Protein AF-A0AAN8YAA4-F1 (afdb_monomer_lite)

Secondary structure (DSSP, 8-state):
-PPPHHHHHS-HHHHHHHHHHHHHH-TTEEEEEEEE-TT--PPPPS--EEEEETT-BHHHHHHHHHHHTT--TTS--EEEETTB---TTSBHHHHHHHH--TTSPEEEEEESS-TTTTTSHHHHHHHHSSSSSSS-S------------------------PPPPP---------------------S--SS--EEEEEEEEEEESSS--HHHHHHHHHHHHHHT---GGGTTT-STT--TTT-EEEEEEEE-GGGGGG--HHHHHTT-SSSEEEEEEEEE-SEEEE-S---GGGT-SSSEEEEEEEEEEEE-

pLDDT: mean 72.61, std 24.83, range [22.55, 97.94]

Structure (mmCIF, N/CA/C/O backbone):
data_AF-A0AAN8YAA4-F1
#
_entry.id   AF-A0AAN8YAA4-F1
#
loop_
_atom_site.group_PDB
_atom_site.id
_atom_site.type_symbol
_atom_site.label_atom_id
_atom_site.label_alt_id
_atom_site.label_comp_id
_atom_site.label_asym_id
_atom_site.label_entity_id
_atom_site.label_seq_id
_atom_site.pdbx_PDB_ins_code
_atom_site.Cartn_x
_atom_site.Cartn_y
_atom_site.Cartn_z
_atom_site.occupancy
_atom_site.B_iso_or_equiv
_atom_site.auth_seq_id
_atom_site.auth_comp_id
_atom_site.auth_asym_id
_atom_site.auth_atom_id
_atom_site.pdbx_PDB_model_num
ATOM 1 N N . MET A 1 1 ? -6.183 1.040 22.885 1.00 45.69 1 MET A N 1
ATOM 2 C CA . MET A 1 1 ? -7.562 1.097 22.356 1.00 45.69 1 MET A CA 1
ATOM 3 C C . MET A 1 1 ? -7.882 2.555 22.097 1.00 45.69 1 MET A C 1
ATOM 5 O O . MET A 1 1 ? -7.680 3.347 23.011 1.00 45.69 1 MET A O 1
ATOM 9 N N . ALA A 1 2 ? -8.288 2.924 20.882 1.00 53.06 2 ALA A N 1
ATOM 10 C CA . ALA A 1 2 ? -8.786 4.275 20.636 1.00 53.06 2 ALA A CA 1
ATOM 11 C C . ALA A 1 2 ? -10.035 4.484 21.508 1.00 53.06 2 ALA A C 1
ATOM 13 O O . ALA A 1 2 ? -10.942 3.651 21.493 1.00 53.06 2 ALA A O 1
ATOM 14 N N . LYS A 1 3 ? -10.047 5.527 22.342 1.00 61.81 3 LYS A N 1
ATOM 15 C CA . LYS A 1 3 ? -11.239 5.879 23.117 1.00 61.81 3 LYS A CA 1
ATOM 16 C C . LYS A 1 3 ? -12.231 6.520 22.154 1.00 61.81 3 LYS A C 1
ATOM 18 O O . LYS A 1 3 ? -11.934 7.555 21.575 1.00 61.81 3 LYS A O 1
ATOM 23 N N . SER A 1 4 ? -13.396 5.907 21.984 1.00 76.62 4 SER A N 1
ATOM 24 C CA . SER A 1 4 ? -14.461 6.469 21.154 1.00 76.62 4 SER A CA 1
ATOM 25 C C . SER A 1 4 ? -15.058 7.715 21.808 1.00 76.62 4 SER A C 1
ATOM 27 O O . SER A 1 4 ? -15.500 7.635 22.962 1.00 76.62 4 SER A O 1
ATOM 29 N N . SER A 1 5 ? -15.123 8.832 21.080 1.00 82.81 5 SER A N 1
ATOM 30 C CA . SER A 1 5 ? -15.657 10.110 21.580 1.00 82.81 5 SER A CA 1
ATOM 31 C C . SER A 1 5 ? -17.109 9.979 22.055 1.00 82.81 5 SER A C 1
ATOM 33 O O . SER A 1 5 ? -17.472 10.446 23.133 1.00 82.81 5 SER A O 1
ATOM 35 N N . PHE A 1 6 ? -17.911 9.198 21.331 1.00 85.44 6 PHE A N 1
ATOM 36 C CA . PHE A 1 6 ? -19.324 8.972 21.615 1.00 85.44 6 PHE A CA 1
ATOM 37 C C . PHE A 1 6 ? -19.581 8.262 22.956 1.00 85.44 6 PHE A C 1
ATOM 39 O O . PHE A 1 6 ? -20.580 8.527 23.626 1.00 85.44 6 PHE A O 1
ATOM 46 N N . LYS A 1 7 ? -18.677 7.370 23.385 1.00 87.19 7 LYS A N 1
ATOM 47 C CA . LYS A 1 7 ? -18.807 6.679 24.682 1.00 87.19 7 LYS A CA 1
ATOM 48 C C . LYS A 1 7 ? -18.457 7.573 25.870 1.00 87.19 7 LYS A C 1
ATOM 50 O O . LYS A 1 7 ? -18.882 7.269 26.980 1.00 87.19 7 LYS A O 1
ATOM 55 N N . LEU A 1 8 ? -17.681 8.635 25.647 1.00 87.19 8 LEU A N 1
ATOM 56 C CA . LEU A 1 8 ? -17.344 9.619 26.676 1.00 87.19 8 LEU A CA 1
ATOM 57 C C . LEU A 1 8 ? -18.483 10.626 26.872 1.00 87.19 8 LEU A C 1
ATOM 59 O O . LEU A 1 8 ? -18.763 11.016 28.000 1.00 87.19 8 LEU A O 1
ATOM 63 N N . GLU A 1 9 ? -19.163 11.010 25.789 1.00 87.69 9 GLU A N 1
ATOM 64 C CA . GLU A 1 9 ? -20.274 11.972 25.820 1.00 87.69 9 GLU A CA 1
ATOM 65 C C . GLU A 1 9 ? -21.573 11.387 26.400 1.00 87.69 9 GLU A C 1
ATOM 67 O O . GLU A 1 9 ? -22.391 12.120 26.964 1.00 87.69 9 GLU A O 1
ATOM 72 N N . HIS A 1 10 ? -21.787 10.070 26.274 1.00 88.88 10 HIS A N 1
ATOM 73 C CA . HIS A 1 10 ? -23.040 9.430 26.676 1.00 88.88 10 HIS A CA 1
ATOM 74 C C . HIS A 1 10 ? -22.839 8.218 27.602 1.00 88.88 10 HIS A C 1
ATOM 76 O O . HIS A 1 10 ? -22.133 7.267 27.235 1.00 88.88 10 HIS A O 1
ATOM 82 N N . PRO A 1 11 ? -23.527 8.180 28.765 1.00 93.00 11 PRO A N 1
ATOM 83 C CA . PRO A 1 11 ? -23.475 7.035 29.666 1.00 93.00 11 PRO A CA 1
ATOM 84 C C . PRO A 1 11 ? -24.063 5.785 29.000 1.00 93.00 11 PRO A C 1
ATOM 86 O O . PRO A 1 11 ? -24.928 5.877 28.124 1.00 93.00 11 PRO A O 1
ATOM 89 N N . LEU A 1 12 ? -23.588 4.612 29.428 1.00 90.94 12 LEU A N 1
ATOM 90 C CA . LEU A 1 12 ? -23.916 3.315 28.824 1.00 90.94 12 LEU A CA 1
ATOM 91 C C . LEU A 1 12 ? -25.429 3.068 28.731 1.00 90.94 12 LEU A C 1
ATOM 93 O O . LEU A 1 12 ? -25.921 2.706 27.667 1.00 90.94 12 LEU A O 1
ATOM 97 N N . GLU A 1 13 ? -26.164 3.351 29.806 1.00 92.81 13 GLU A N 1
ATOM 98 C CA . GLU A 1 13 ? -27.616 3.145 29.891 1.00 92.81 13 GLU A CA 1
ATOM 99 C C . GLU A 1 13 ? -28.382 3.927 28.815 1.00 92.81 13 GLU A C 1
ATOM 101 O O . GLU A 1 13 ? -29.294 3.403 28.175 1.00 92.81 13 GLU A O 1
ATOM 106 N N . ARG A 1 14 ? -27.975 5.179 28.553 1.00 91.81 14 ARG A N 1
ATOM 107 C CA . ARG A 1 14 ? -28.601 6.005 27.510 1.00 91.81 14 ARG A CA 1
ATOM 108 C C . ARG A 1 14 ? -28.318 5.463 26.115 1.00 91.81 14 ARG A C 1
ATOM 110 O O . ARG A 1 14 ? -29.218 5.477 25.279 1.00 91.81 14 ARG A O 1
ATOM 117 N N . ARG A 1 15 ? -27.098 4.973 25.869 1.00 93.19 15 ARG A N 1
ATOM 118 C CA . ARG A 1 15 ? -26.724 4.366 24.581 1.00 93.19 15 ARG A CA 1
ATOM 119 C C . ARG A 1 15 ? -27.512 3.080 24.334 1.00 93.19 15 ARG A C 1
ATOM 121 O O . ARG A 1 15 ? -28.107 2.946 23.271 1.00 93.19 15 ARG A O 1
ATOM 128 N N . GLN A 1 16 ? -27.609 2.208 25.335 1.00 93.50 16 GLN A N 1
ATOM 129 C CA . GLN A 1 16 ? -28.389 0.969 25.257 1.00 93.50 16 GLN A CA 1
ATOM 130 C C . GLN A 1 16 ? -29.871 1.231 24.982 1.00 93.50 16 GLN A C 1
ATOM 132 O O . GLN A 1 16 ? -30.442 0.635 24.069 1.00 93.50 16 GLN A O 1
ATOM 137 N N . ALA A 1 17 ? -30.483 2.164 25.717 1.00 94.00 17 ALA A N 1
ATOM 138 C CA . ALA A 1 17 ? -31.877 2.537 25.496 1.00 94.00 17 ALA A CA 1
ATOM 139 C C . ALA A 1 17 ? -32.102 3.127 24.090 1.00 94.00 17 ALA A C 1
ATOM 141 O O . ALA A 1 17 ? -33.101 2.821 23.435 1.00 94.00 17 ALA A O 1
ATOM 142 N N . GLU A 1 18 ? -31.171 3.951 23.592 1.00 93.12 18 GLU A N 1
ATOM 143 C CA . GLU A 1 18 ? -31.242 4.518 22.241 1.00 93.12 18 GLU A CA 1
ATOM 144 C C . GLU A 1 18 ? -31.119 3.430 21.164 1.00 93.12 18 GLU A C 1
ATOM 146 O O . GLU A 1 18 ? -31.951 3.389 20.254 1.00 93.12 18 GLU A O 1
ATOM 151 N N . ALA A 1 19 ? -30.133 2.535 21.278 1.00 92.31 19 ALA A N 1
ATOM 152 C CA . ALA A 1 19 ? -29.919 1.440 20.336 1.00 92.31 19 ALA A CA 1
ATOM 153 C C . ALA A 1 19 ? -31.111 0.476 20.302 1.00 92.31 19 ALA A C 1
ATOM 155 O O . ALA A 1 19 ? -31.593 0.145 19.218 1.00 92.31 19 ALA A O 1
ATOM 156 N N . ALA A 1 20 ? -31.625 0.082 21.472 1.00 93.56 20 ALA A N 1
ATOM 157 C CA . ALA A 1 20 ? -32.785 -0.798 21.593 1.00 93.56 20 ALA A CA 1
ATOM 158 C C . ALA A 1 20 ? -34.018 -0.188 20.914 1.00 93.56 20 ALA A C 1
ATOM 160 O O . ALA A 1 20 ? -34.631 -0.824 20.058 1.00 93.56 20 ALA A O 1
ATOM 161 N N . ARG A 1 21 ? -34.312 1.089 21.193 1.00 94.88 21 ARG A N 1
ATOM 162 C CA . ARG A 1 21 ? -35.426 1.815 20.566 1.00 94.88 21 ARG A CA 1
ATOM 163 C C . ARG A 1 21 ? -35.278 1.920 19.045 1.00 94.88 21 ARG A C 1
ATOM 165 O O . ARG A 1 21 ? -36.265 1.837 18.318 1.00 94.88 21 ARG A O 1
ATOM 172 N N . ILE A 1 22 ? -34.060 2.142 18.539 1.00 94.50 22 ILE A N 1
ATOM 173 C CA . ILE A 1 22 ? -33.805 2.221 17.090 1.00 94.50 22 ILE A CA 1
ATOM 174 C C . ILE A 1 22 ? -33.997 0.853 16.431 1.00 94.50 22 ILE A C 1
ATOM 176 O O . ILE A 1 22 ? -34.607 0.788 15.365 1.00 94.50 22 ILE A O 1
ATOM 180 N N . ARG A 1 23 ? -33.507 -0.219 17.061 1.00 91.94 23 ARG A N 1
ATOM 181 C CA . ARG A 1 23 ? -33.653 -1.601 16.584 1.00 91.94 23 ARG A CA 1
ATOM 182 C C . ARG A 1 23 ? -35.109 -2.057 16.580 1.00 91.94 23 ARG A C 1
ATOM 184 O O . ARG A 1 23 ? -35.516 -2.726 15.641 1.00 91.94 23 ARG A O 1
ATOM 191 N N . GLU A 1 24 ? -35.890 -1.659 17.579 1.00 94.94 24 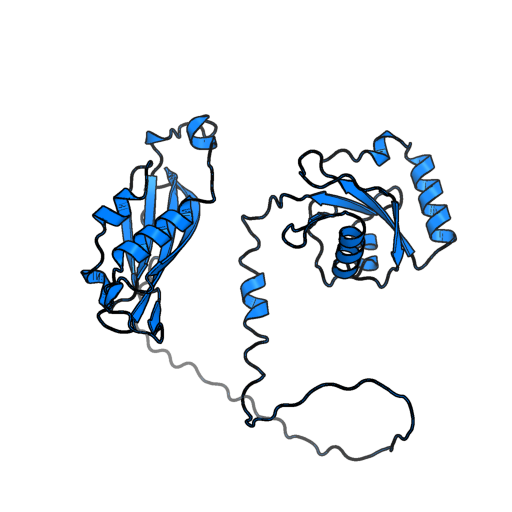GLU A N 1
ATOM 192 C CA . GLU A 1 24 ? -37.329 -1.936 17.630 1.00 94.94 24 GLU A CA 1
ATOM 193 C C . GLU A 1 24 ? -38.086 -1.182 16.527 1.00 94.94 24 GLU A C 1
ATOM 195 O O . GLU A 1 24 ? -38.924 -1.755 15.836 1.00 94.94 24 GLU A O 1
ATOM 200 N N . LYS A 1 25 ? -37.748 0.094 16.300 1.00 96.62 25 LYS A N 1
ATOM 201 C CA . LYS A 1 25 ? -38.390 0.917 15.263 1.00 96.62 25 LYS A CA 1
ATOM 202 C C . LYS A 1 25 ? -37.999 0.514 13.836 1.00 96.62 25 LYS A C 1
ATOM 204 O O . LYS A 1 25 ? -38.796 0.684 12.916 1.00 96.62 25 LYS A O 1
ATOM 209 N N . TYR A 1 26 ? -36.770 0.040 13.638 1.00 94.44 26 TYR A N 1
ATOM 210 C CA . TYR A 1 26 ? -36.221 -0.342 12.338 1.00 94.44 26 TYR A CA 1
ATOM 211 C C . TYR A 1 26 ? -35.454 -1.673 12.452 1.00 94.44 26 TYR A C 1
ATOM 213 O O . TYR A 1 26 ? -34.222 -1.656 12.545 1.00 94.44 26 TYR A O 1
ATOM 221 N N . PRO A 1 27 ? -36.152 -2.824 12.426 1.00 92.06 27 PRO A N 1
ATOM 222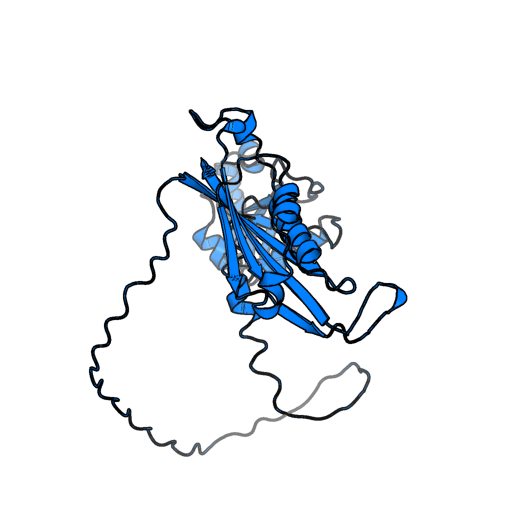 C CA . PRO A 1 27 ? -35.536 -4.136 12.656 1.00 92.06 27 PRO A CA 1
ATOM 223 C C . PRO A 1 27 ? -34.518 -4.527 11.575 1.00 92.06 27 PRO A C 1
ATOM 225 O O . PRO A 1 27 ? -33.475 -5.106 11.890 1.00 92.06 27 PRO A O 1
ATOM 228 N N . ASP A 1 28 ? -34.760 -4.117 10.327 1.00 93.12 28 ASP A N 1
ATOM 229 C CA . ASP A 1 28 ? -33.904 -4.424 9.168 1.00 93.12 28 ASP A CA 1
ATOM 230 C C . ASP A 1 28 ? -32.711 -3.466 9.023 1.00 93.12 28 ASP A C 1
ATOM 232 O O . ASP A 1 28 ? -31.994 -3.467 8.016 1.00 93.12 28 ASP A O 1
ATOM 236 N N . ARG A 1 29 ? -32.510 -2.581 10.007 1.00 94.19 29 ARG A N 1
ATOM 237 C CA . ARG A 1 29 ? -31.437 -1.591 9.988 1.00 94.19 29 ARG A CA 1
ATOM 238 C C . ARG A 1 29 ? -30.537 -1.709 11.207 1.00 94.19 29 ARG A C 1
ATOM 240 O O . ARG A 1 29 ? -30.929 -2.118 12.300 1.00 94.19 29 ARG A O 1
ATOM 247 N N . ILE A 1 30 ? -29.293 -1.319 10.983 1.00 94.69 30 ILE A N 1
ATOM 248 C CA . ILE A 1 30 ? -28.191 -1.454 11.917 1.00 94.69 30 ILE A CA 1
ATOM 249 C C . ILE A 1 30 ? -27.728 -0.050 12.310 1.00 94.69 30 ILE A C 1
ATOM 251 O O . ILE A 1 30 ? -27.412 0.758 11.426 1.00 94.69 30 ILE A O 1
ATOM 255 N N . PRO A 1 31 ? -27.706 0.271 13.614 1.00 95.12 31 PRO A N 1
ATOM 256 C CA . PRO A 1 31 ? -27.190 1.539 14.093 1.00 95.12 31 PRO A CA 1
ATOM 257 C C . PRO A 1 31 ? -25.654 1.503 14.126 1.00 95.12 31 PRO A C 1
ATOM 259 O O . PRO A 1 31 ? -25.038 0.687 14.812 1.00 95.12 31 PRO A O 1
ATOM 262 N N . VAL A 1 32 ? -25.034 2.403 13.368 1.00 93.75 32 VAL A N 1
ATOM 263 C CA . VAL A 1 32 ? -23.584 2.460 13.160 1.00 93.75 32 VAL A CA 1
ATOM 264 C C . VAL A 1 32 ? -23.061 3.835 13.560 1.00 93.75 32 VAL A C 1
ATOM 266 O O . VAL A 1 32 ? -23.606 4.861 13.150 1.00 93.75 32 VAL A O 1
ATOM 269 N N . ILE A 1 33 ? -21.990 3.858 14.346 1.00 92.62 33 ILE A N 1
ATOM 270 C CA . ILE A 1 33 ? -21.261 5.061 14.735 1.00 92.62 33 ILE A CA 1
ATOM 271 C C . ILE A 1 33 ? -19.926 5.067 14.001 1.00 92.62 33 ILE A C 1
ATOM 273 O O . ILE A 1 33 ? -19.146 4.125 14.119 1.00 92.62 33 ILE A O 1
ATOM 277 N N . VAL A 1 34 ? -19.679 6.133 13.247 1.00 90.06 34 VAL A N 1
ATOM 278 C CA . VAL A 1 34 ? -18.440 6.345 12.505 1.00 90.06 34 VAL A CA 1
ATOM 279 C C . VAL A 1 34 ? -17.670 7.486 13.151 1.00 90.06 34 VAL A C 1
ATOM 281 O O . VAL A 1 34 ? -18.187 8.598 13.291 1.00 90.06 34 VAL A O 1
ATOM 284 N N . GLU A 1 35 ? -16.439 7.203 13.558 1.00 86.94 35 GLU A N 1
ATOM 285 C CA . GLU A 1 35 ? -15.545 8.174 14.176 1.00 86.94 35 GLU A CA 1
ATOM 286 C C . GLU A 1 35 ? -14.226 8.258 13.422 1.00 86.94 35 GLU A C 1
ATOM 288 O O . GLU A 1 35 ? -13.692 7.267 12.928 1.00 86.94 35 GLU A O 1
ATOM 293 N N . LYS A 1 36 ? -13.682 9.467 13.370 1.00 84.38 36 LYS A N 1
ATOM 294 C CA . LYS A 1 36 ? -12.367 9.737 12.807 1.00 84.38 36 LYS A CA 1
ATOM 295 C C . LYS A 1 36 ? -11.281 9.347 13.812 1.00 84.38 36 LYS A C 1
ATOM 297 O O . LYS A 1 36 ? -11.382 9.689 14.991 1.00 84.38 36 LYS A O 1
ATOM 302 N N . ALA A 1 37 ? -10.226 8.677 13.353 1.00 78.62 37 ALA A N 1
ATOM 303 C CA . ALA A 1 37 ? -9.042 8.434 14.170 1.00 78.62 37 ALA A CA 1
ATOM 304 C C . ALA A 1 37 ? -8.276 9.744 14.431 1.00 78.62 37 ALA A C 1
ATOM 306 O O . ALA A 1 37 ? -8.068 10.540 13.512 1.00 78.62 37 ALA A O 1
ATOM 307 N N . GLU A 1 38 ? -7.789 9.938 15.663 1.00 70.06 38 GLU A N 1
ATOM 308 C CA . GLU A 1 38 ? -7.085 11.156 16.119 1.00 70.06 38 GLU A CA 1
ATOM 309 C C . GLU A 1 38 ? -5.872 11.547 15.252 1.00 70.06 38 GLU A C 1
ATOM 311 O O . GLU A 1 38 ? -5.448 12.697 15.266 1.00 70.06 38 GLU A O 1
ATOM 316 N N . ARG A 1 39 ? -5.304 10.598 14.498 1.00 68.31 39 ARG A N 1
ATOM 317 C CA . ARG A 1 39 ? -4.084 10.774 13.692 1.00 68.31 39 ARG A CA 1
ATOM 318 C C . ARG A 1 39 ? -4.333 10.930 12.191 1.00 68.31 39 ARG A C 1
ATOM 320 O O . ARG A 1 39 ? -3.375 10.918 11.427 1.00 68.31 39 ARG A O 1
ATOM 327 N N . SER A 1 40 ? -5.588 11.008 11.756 1.00 69.75 40 SER A N 1
ATOM 328 C CA . SER A 1 40 ? -5.923 11.002 10.330 1.00 69.75 40 SER A CA 1
ATOM 329 C C . SER A 1 40 ? -6.085 12.415 9.754 1.00 69.75 40 SER A C 1
ATOM 331 O O . SER A 1 40 ? -6.781 13.258 10.319 1.00 69.75 40 SER A O 1
ATOM 333 N N . ASP A 1 41 ? -5.509 12.644 8.570 1.00 69.81 41 ASP A N 1
ATOM 334 C CA . ASP A 1 41 ? -5.612 13.901 7.801 1.00 69.81 41 ASP A CA 1
ATOM 335 C C . ASP A 1 41 ? -6.933 14.023 7.003 1.00 69.81 41 ASP A C 1
ATOM 337 O O . ASP A 1 41 ? -7.032 14.764 6.018 1.00 69.81 41 ASP A O 1
ATOM 341 N N . ILE A 1 42 ? -7.961 13.254 7.380 1.00 72.62 42 ILE A N 1
ATOM 342 C CA . ILE A 1 42 ? -9.278 13.257 6.726 1.00 72.62 42 ILE A CA 1
ATOM 343 C C . ILE A 1 42 ? -10.071 14.486 7.208 1.00 72.62 42 ILE A C 1
ATOM 345 O O . ILE A 1 42 ? -10.008 14.813 8.396 1.00 72.62 42 ILE A O 1
ATOM 349 N N . PRO A 1 43 ? -10.831 15.179 6.338 1.00 79.44 43 PRO A N 1
ATOM 350 C CA . PRO A 1 43 ? -11.778 16.212 6.760 1.00 79.44 43 PRO A CA 1
ATOM 351 C C . PRO A 1 43 ? -12.777 15.690 7.802 1.00 79.44 43 PRO A C 1
ATOM 353 O O . PRO A 1 43 ? -13.136 14.514 7.786 1.00 79.44 43 PRO A O 1
ATOM 356 N N . ASP A 1 44 ? -13.250 16.558 8.694 1.00 74.88 44 ASP A N 1
ATOM 357 C CA . ASP A 1 44 ? -14.211 16.142 9.718 1.00 74.88 44 ASP A CA 1
ATOM 358 C C . ASP A 1 44 ? -15.564 15.747 9.104 1.00 74.88 44 ASP A C 1
ATOM 360 O O . ASP A 1 44 ? -16.036 16.332 8.127 1.00 74.88 44 ASP A O 1
ATOM 364 N N . ILE A 1 45 ? -16.178 14.710 9.677 1.00 80.19 45 ILE A N 1
ATOM 365 C CA . ILE A 1 45 ? -17.420 14.110 9.185 1.00 80.19 45 ILE A CA 1
ATOM 366 C C . ILE A 1 45 ? -18.614 14.857 9.790 1.00 80.19 45 ILE A C 1
ATOM 368 O O . ILE A 1 45 ? -18.791 14.858 11.008 1.00 80.19 45 ILE A O 1
ATOM 372 N N . ASP A 1 46 ? -19.495 15.404 8.947 1.00 76.94 46 ASP A N 1
ATOM 373 C CA . ASP A 1 46 ? -20.677 16.168 9.388 1.00 76.94 46 ASP A CA 1
ATOM 374 C C . ASP A 1 46 ? -21.637 15.362 10.285 1.00 76.94 46 ASP A C 1
ATOM 376 O O . ASP A 1 46 ? -22.324 15.908 11.148 1.00 76.94 46 ASP A O 1
ATOM 380 N N . LYS A 1 47 ? -21.741 14.046 10.056 1.00 83.56 47 LYS A N 1
ATOM 381 C CA . LYS A 1 47 ? -22.623 13.141 10.806 1.00 83.56 47 LYS A CA 1
ATOM 382 C C . LYS A 1 47 ? -21.876 11.879 11.203 1.00 83.56 47 LYS A C 1
ATOM 384 O O . LYS A 1 47 ? -21.448 11.120 10.343 1.00 83.56 47 LYS A O 1
ATOM 389 N N . LYS A 1 48 ? -21.802 11.626 12.510 1.00 88.12 48 LYS A N 1
ATOM 390 C CA . LYS A 1 48 ? -21.180 10.421 13.083 1.00 88.12 48 LYS A CA 1
ATOM 391 C C . LYS A 1 48 ? -22.146 9.232 13.194 1.00 88.12 48 LYS A C 1
ATOM 393 O O . LYS A 1 48 ? -21.708 8.093 13.254 1.00 88.12 48 LYS A O 1
ATOM 398 N N . LYS A 1 49 ? -23.463 9.476 13.228 1.00 91.44 49 LYS A N 1
ATOM 399 C CA . LYS A 1 49 ? -24.496 8.437 13.398 1.00 91.44 49 LYS A CA 1
ATOM 400 C C . LYS A 1 49 ? -25.114 8.042 12.055 1.00 91.44 49 LYS A C 1
ATOM 402 O O . LYS A 1 49 ? -25.648 8.899 11.348 1.00 91.44 49 LYS A O 1
ATOM 407 N N . TYR A 1 50 ? -25.117 6.748 11.752 1.00 92.38 50 TYR A N 1
ATOM 408 C CA . TYR A 1 50 ? -25.673 6.166 10.534 1.00 92.38 50 TYR A CA 1
ATOM 409 C C . TYR A 1 50 ? -26.662 5.050 10.858 1.00 92.38 50 TYR A C 1
ATOM 411 O O . TYR A 1 50 ? -26.498 4.304 11.820 1.00 92.38 50 TYR A O 1
ATOM 419 N N . LEU A 1 51 ? -27.690 4.928 10.021 1.00 93.44 51 LEU A N 1
ATOM 420 C CA . LEU A 1 51 ? -28.646 3.831 10.075 1.00 93.44 51 LEU A CA 1
ATOM 421 C C . LEU A 1 51 ? -28.575 3.075 8.749 1.00 93.44 51 LEU A C 1
ATOM 423 O O . LEU A 1 51 ? -29.054 3.566 7.723 1.00 93.44 51 LEU A O 1
ATOM 427 N N . VAL A 1 52 ? -27.924 1.917 8.777 1.00 93.88 52 VAL A N 1
ATOM 428 C CA . VAL A 1 52 ? -27.497 1.184 7.581 1.00 93.88 52 VAL A CA 1
ATOM 429 C C . VAL A 1 52 ? -28.400 -0.034 7.369 1.00 93.88 52 VAL A C 1
ATOM 431 O O . VAL A 1 52 ? -28.679 -0.727 8.344 1.00 93.88 52 VAL A O 1
ATOM 434 N N . PRO A 1 53 ? -28.888 -0.314 6.149 1.00 95.62 53 PRO A N 1
ATOM 435 C CA . PRO A 1 53 ? -29.623 -1.549 5.868 1.00 95.62 53 PRO A CA 1
ATOM 436 C C . PRO A 1 53 ? -28.765 -2.792 6.129 1.00 95.62 53 PRO A C 1
ATOM 438 O O . PRO A 1 53 ? -27.574 -2.785 5.816 1.00 95.62 53 PRO A O 1
ATOM 441 N N . ALA A 1 54 ? -29.372 -3.855 6.656 1.00 93.06 54 ALA A N 1
ATOM 442 C CA . ALA A 1 54 ? -28.694 -5.126 6.921 1.00 93.06 54 ALA A CA 1
ATOM 443 C C . ALA A 1 54 ? -28.079 -5.760 5.656 1.00 93.06 54 ALA A C 1
ATOM 445 O O . ALA A 1 54 ? -26.982 -6.317 5.721 1.00 93.06 54 ALA A O 1
ATOM 446 N N . ASP A 1 55 ? -28.744 -5.589 4.509 1.00 92.00 55 ASP A N 1
ATOM 447 C CA . ASP A 1 55 ? -28.343 -6.175 3.222 1.00 92.00 55 ASP A CA 1
ATOM 448 C C . ASP A 1 55 ? -27.254 -5.390 2.479 1.00 92.00 55 ASP A C 1
ATOM 450 O O . ASP A 1 55 ? -26.785 -5.807 1.419 1.00 92.00 55 ASP A O 1
ATOM 454 N N . LEU A 1 56 ? -26.844 -4.234 3.010 1.00 93.38 56 LEU A N 1
ATOM 455 C CA . LEU A 1 56 ? -25.801 -3.422 2.397 1.00 93.38 56 LEU A CA 1
ATOM 456 C C . LEU A 1 56 ? -24.430 -4.072 2.623 1.00 93.38 56 LEU A C 1
ATOM 458 O O . LEU A 1 56 ? -24.130 -4.537 3.724 1.00 93.38 56 LEU A O 1
ATOM 462 N N . THR A 1 57 ? -23.564 -4.058 1.610 1.00 94.62 57 THR A N 1
ATOM 463 C CA . THR A 1 57 ? -22.175 -4.501 1.792 1.00 94.62 57 THR A CA 1
ATOM 464 C C . THR A 1 57 ? -21.320 -3.413 2.432 1.00 94.62 57 THR A C 1
ATOM 466 O O . THR A 1 57 ? -21.581 -2.213 2.288 1.00 94.62 57 THR A O 1
ATOM 469 N N . VAL A 1 58 ? -20.237 -3.823 3.091 1.00 92.19 58 VAL A N 1
ATOM 470 C CA . VAL A 1 58 ? -19.237 -2.901 3.649 1.00 92.19 58 VAL A CA 1
ATOM 471 C C . VAL A 1 58 ? -18.694 -1.962 2.567 1.00 92.19 58 VAL A C 1
ATOM 473 O O . VAL A 1 58 ? -18.593 -0.758 2.792 1.00 92.19 58 VAL A O 1
ATOM 476 N N . GLY A 1 59 ? -18.397 -2.468 1.364 1.00 89.88 59 GLY A N 1
ATOM 477 C CA . GLY A 1 59 ? -17.899 -1.641 0.260 1.00 89.88 59 GLY A CA 1
ATOM 478 C C . GLY A 1 59 ? -18.881 -0.560 -0.193 1.00 89.88 59 GLY A C 1
ATOM 479 O O . GLY A 1 59 ? -18.489 0.585 -0.427 1.00 89.88 59 GLY A O 1
ATOM 480 N N . GLN A 1 60 ? -20.171 -0.894 -0.266 1.00 91.69 60 GLN A N 1
ATOM 481 C CA . GLN A 1 60 ? -21.216 0.085 -0.567 1.00 91.69 60 GLN A CA 1
ATOM 482 C C . GLN A 1 60 ? -21.343 1.126 0.550 1.00 91.69 60 GLN A C 1
ATOM 484 O O . GLN A 1 60 ? -21.495 2.315 0.267 1.00 91.69 60 GLN A O 1
ATOM 489 N N . PHE A 1 61 ? -21.237 0.708 1.813 1.00 92.31 61 PHE A N 1
ATOM 490 C CA . PHE A 1 61 ? -21.252 1.627 2.947 1.00 92.31 61 PHE A CA 1
ATOM 491 C C . PHE A 1 61 ? -20.072 2.613 2.905 1.00 92.31 61 PHE A C 1
ATOM 493 O O . PHE A 1 61 ? -20.285 3.823 2.996 1.00 92.31 61 PHE A O 1
ATOM 500 N N . VAL A 1 62 ? -18.852 2.123 2.657 1.00 89.44 62 VAL A N 1
ATOM 501 C CA . VAL A 1 62 ? -17.648 2.957 2.473 1.00 89.44 62 VAL A CA 1
ATOM 502 C C . VAL A 1 62 ? -17.858 3.986 1.356 1.00 89.44 62 VAL A C 1
ATOM 504 O O . VAL A 1 62 ? -17.487 5.150 1.501 1.00 89.44 62 VAL A O 1
ATOM 507 N N . TYR A 1 63 ? -18.506 3.602 0.253 1.00 88.00 63 TYR A N 1
ATOM 508 C CA . TYR A 1 63 ? -18.825 4.527 -0.838 1.00 88.00 63 TYR A CA 1
ATOM 509 C C . TYR A 1 63 ? -19.799 5.642 -0.414 1.00 88.00 63 TYR A C 1
ATOM 511 O O . TYR A 1 63 ? -19.621 6.801 -0.795 1.00 88.00 63 TYR A O 1
ATOM 519 N N . VAL A 1 64 ? -20.813 5.321 0.397 1.00 88.56 64 VAL A N 1
ATOM 520 C CA . VAL A 1 64 ? -21.761 6.315 0.935 1.00 88.56 64 VAL A CA 1
ATOM 521 C C . VAL A 1 64 ? -21.055 7.303 1.862 1.00 88.56 64 VAL A C 1
ATOM 523 O O . VAL A 1 64 ? -21.294 8.507 1.767 1.00 88.56 64 VAL A O 1
ATOM 526 N N . VAL A 1 65 ? -20.169 6.805 2.723 1.00 88.38 65 VAL A N 1
ATOM 527 C CA . VAL A 1 65 ? -19.337 7.620 3.615 1.00 88.38 65 VAL A CA 1
ATOM 528 C C . VAL A 1 65 ? -18.429 8.551 2.804 1.00 88.38 65 VAL A C 1
ATOM 530 O O . VAL A 1 65 ? -18.449 9.767 3.000 1.00 88.38 65 VAL A O 1
ATOM 533 N N . ARG A 1 66 ? -17.741 8.018 1.787 1.00 85.75 66 ARG A N 1
ATOM 534 C CA . ARG A 1 66 ? -16.876 8.787 0.880 1.00 85.75 66 ARG A CA 1
ATOM 535 C C . ARG A 1 66 ? -17.615 9.878 0.105 1.00 85.75 66 ARG A C 1
ATOM 537 O O . ARG A 1 66 ? -17.009 10.881 -0.232 1.00 85.75 66 ARG A O 1
ATOM 544 N N . LYS A 1 67 ? -18.908 9.714 -0.188 1.00 85.75 67 LYS A N 1
ATOM 545 C CA . LYS A 1 67 ? -19.713 10.778 -0.816 1.00 85.75 67 LYS A CA 1
ATOM 546 C C . LYS A 1 67 ? -20.036 11.936 0.125 1.00 85.75 67 LYS A C 1
ATOM 548 O O . LYS A 1 67 ? -20.313 13.033 -0.351 1.00 85.75 67 LYS A O 1
ATOM 553 N N . ARG A 1 68 ? -20.079 11.686 1.435 1.00 83.44 68 ARG A N 1
ATOM 554 C CA . ARG A 1 68 ? -20.392 12.710 2.442 1.00 83.44 68 ARG A CA 1
ATOM 555 C C . ARG A 1 68 ? -19.154 13.494 2.856 1.00 83.44 68 ARG A C 1
ATOM 557 O O . ARG A 1 68 ? -19.257 14.686 3.111 1.00 83.44 68 ARG A O 1
ATOM 564 N N . ILE A 1 69 ? -17.997 12.844 2.866 1.00 82.69 69 ILE A N 1
ATOM 565 C CA . ILE A 1 69 ? -16.708 13.486 3.114 1.00 82.69 69 ILE A CA 1
ATOM 566 C C . ILE A 1 69 ? -16.225 14.069 1.783 1.00 82.69 69 ILE A C 1
ATOM 568 O O . ILE A 1 69 ? -16.102 13.344 0.802 1.00 82.69 69 ILE A O 1
ATOM 572 N N . LYS A 1 70 ? -15.957 15.376 1.709 1.00 75.69 70 LYS A N 1
ATOM 573 C CA . LYS A 1 70 ? -15.464 16.046 0.486 1.00 75.69 70 LYS A CA 1
ATOM 574 C C . LYS A 1 70 ? -13.998 15.677 0.193 1.00 75.69 70 LYS A C 1
ATOM 576 O O . LYS A 1 70 ? -13.117 16.530 0.235 1.00 75.69 70 LYS A O 1
ATOM 581 N N . LEU A 1 71 ? -13.724 14.398 -0.052 1.00 77.19 71 LEU A N 1
ATOM 582 C CA . LEU A 1 71 ? -12.386 13.861 -0.285 1.00 77.19 71 LEU A CA 1
ATOM 583 C C . LEU A 1 71 ? -12.120 13.692 -1.789 1.00 77.19 71 LEU A C 1
ATOM 585 O O . LEU A 1 71 ? -12.996 13.244 -2.534 1.00 77.19 71 LEU A O 1
ATOM 589 N N . SER A 1 72 ? -10.905 14.023 -2.237 1.00 78.06 72 SER A N 1
ATOM 590 C CA . SER A 1 72 ? -10.481 13.782 -3.621 1.00 78.06 72 SER A CA 1
ATOM 591 C C . SER A 1 72 ? -10.449 12.286 -3.932 1.00 78.06 72 SER A C 1
ATOM 593 O O . SER A 1 72 ? -10.251 11.451 -3.047 1.00 78.06 72 SER A O 1
ATOM 595 N N . ALA A 1 73 ? -10.640 11.927 -5.206 1.00 77.06 73 ALA A N 1
ATOM 596 C CA . ALA A 1 73 ? -10.756 10.523 -5.580 1.00 77.06 73 ALA A CA 1
ATOM 597 C C . ALA A 1 73 ? -9.464 9.705 -5.384 1.00 77.06 73 ALA A C 1
ATOM 599 O O . ALA A 1 73 ? -9.524 8.477 -5.305 1.00 77.06 73 ALA A O 1
ATOM 600 N N . GLU A 1 74 ? -8.340 10.411 -5.286 1.00 76.06 74 GLU A N 1
ATOM 601 C CA . GLU A 1 74 ? -6.983 9.899 -5.101 1.00 76.06 74 GLU A CA 1
ATOM 602 C C . GLU A 1 74 ? -6.716 9.424 -3.670 1.00 76.06 74 GLU A C 1
ATOM 604 O O . GLU A 1 74 ? -5.861 8.570 -3.451 1.00 76.06 74 GLU A O 1
ATOM 609 N N . LYS A 1 75 ? -7.449 9.955 -2.685 1.00 75.50 75 LYS A N 1
ATOM 610 C CA . LYS A 1 75 ? -7.278 9.569 -1.286 1.00 75.50 75 LYS A CA 1
ATOM 611 C C . LYS A 1 75 ? -8.185 8.383 -0.954 1.00 75.50 75 LYS A C 1
ATOM 613 O O . LYS A 1 75 ? -9.389 8.397 -1.220 1.00 75.50 75 LYS A O 1
ATOM 618 N N . ALA A 1 76 ? -7.598 7.347 -0.363 1.00 75.38 76 ALA A N 1
ATOM 619 C CA . ALA A 1 76 ? -8.329 6.185 0.124 1.00 75.38 76 ALA A CA 1
ATOM 620 C C . ALA A 1 76 ? -8.874 6.436 1.539 1.00 75.38 76 ALA A C 1
ATOM 622 O O . ALA A 1 76 ? -8.233 7.103 2.348 1.00 75.38 76 ALA A O 1
ATOM 623 N N . ILE A 1 77 ? -10.053 5.881 1.828 1.00 81.00 77 ILE A N 1
ATOM 624 C CA . ILE A 1 77 ? -10.629 5.823 3.176 1.00 81.00 77 ILE A CA 1
ATOM 625 C C . ILE A 1 77 ? -10.663 4.355 3.572 1.00 81.00 77 ILE A C 1
ATOM 627 O O . ILE A 1 77 ? -11.210 3.532 2.832 1.00 81.00 77 ILE A O 1
ATOM 631 N N . PHE A 1 78 ? -10.109 4.042 4.739 1.00 83.12 78 PHE A N 1
ATOM 632 C CA . PHE A 1 78 ? -10.201 2.717 5.330 1.00 83.12 78 PHE A CA 1
ATOM 633 C C . PHE A 1 78 ? -11.057 2.781 6.583 1.00 83.12 78 PHE A C 1
ATOM 635 O O . PHE A 1 78 ? -10.911 3.683 7.405 1.00 83.12 78 PHE A O 1
ATOM 642 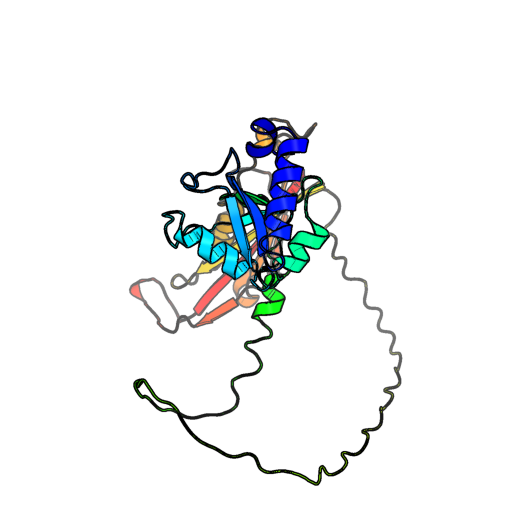N N . ILE A 1 79 ? -11.953 1.808 6.712 1.00 85.81 79 ILE A N 1
ATOM 643 C CA . ILE A 1 79 ? -12.823 1.672 7.871 1.00 85.81 79 ILE A CA 1
ATOM 644 C C . ILE A 1 79 ? -12.366 0.460 8.671 1.00 85.81 79 ILE A C 1
ATOM 646 O O . ILE A 1 79 ? -12.204 -0.620 8.111 1.00 85.81 79 ILE A O 1
ATOM 650 N N . PHE A 1 80 ? -12.204 0.627 9.977 1.00 87.12 80 PHE A N 1
ATOM 651 C CA . PHE A 1 80 ? -11.809 -0.428 10.898 1.00 87.12 80 PHE A CA 1
ATOM 652 C C . PHE A 1 80 ? -12.926 -0.740 11.884 1.00 87.12 80 PHE A C 1
ATOM 654 O O . PHE A 1 80 ? -13.514 0.159 12.485 1.00 87.12 80 PHE A O 1
ATOM 661 N N . VAL A 1 81 ? -13.164 -2.029 12.103 1.00 86.81 81 VAL A N 1
ATOM 662 C CA . VAL A 1 81 ? -14.074 -2.552 13.123 1.00 86.81 81 VAL A CA 1
ATOM 663 C C . VAL A 1 81 ? -13.214 -3.267 14.160 1.00 86.81 81 VAL A C 1
ATOM 665 O O . VAL A 1 81 ? -12.513 -4.209 13.813 1.00 86.81 81 VAL A O 1
ATOM 668 N N . LYS A 1 82 ? -13.206 -2.826 15.425 1.00 81.88 82 LYS A N 1
ATOM 669 C CA . LYS A 1 82 ? -12.365 -3.433 16.489 1.00 81.88 82 LYS A CA 1
ATOM 670 C C . LYS A 1 82 ? -10.884 -3.645 16.069 1.00 81.88 82 LYS A C 1
ATOM 672 O O . LYS A 1 82 ? -10.261 -4.628 16.456 1.00 81.88 82 LYS A O 1
ATOM 677 N N . ASN A 1 83 ? -10.310 -2.701 15.308 1.00 76.50 83 ASN A N 1
ATOM 678 C CA . ASN A 1 83 ? -8.957 -2.735 14.705 1.00 76.50 83 ASN A CA 1
ATOM 679 C C . ASN A 1 83 ? -8.744 -3.728 13.543 1.00 76.50 83 ASN A C 1
ATOM 681 O O . ASN A 1 83 ? -7.610 -3.912 13.105 1.00 76.50 83 ASN A O 1
ATOM 685 N N . ILE A 1 84 ? -9.803 -4.344 13.021 1.00 80.69 84 ILE A N 1
ATOM 686 C CA . ILE A 1 84 ? -9.764 -5.260 11.876 1.00 80.69 84 ILE A CA 1
ATOM 687 C C . ILE A 1 84 ? -10.357 -4.548 10.657 1.00 80.69 84 ILE A C 1
ATOM 689 O O . ILE A 1 84 ? -11.342 -3.818 10.782 1.00 80.69 84 ILE A O 1
ATOM 693 N N . LEU A 1 85 ? -9.760 -4.745 9.476 1.00 85.88 85 LEU A N 1
ATOM 694 C CA . LEU A 1 85 ? -10.355 -4.308 8.212 1.00 85.88 85 LEU A CA 1
ATOM 695 C C . LEU A 1 85 ? -11.422 -5.339 7.794 1.00 85.88 85 LEU A C 1
ATOM 697 O O . LEU A 1 85 ? -11.054 -6.465 7.447 1.00 85.88 85 LEU A O 1
ATOM 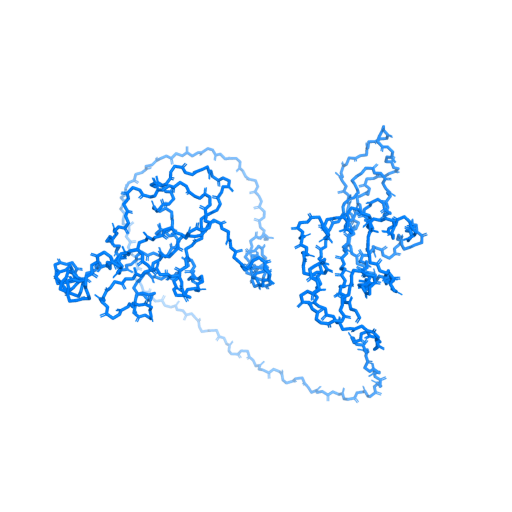701 N N . PRO A 1 86 ? -12.723 -5.000 7.816 1.00 88.06 86 PRO A N 1
ATOM 702 C CA . PRO A 1 86 ? -13.764 -5.918 7.378 1.00 88.06 86 PRO A CA 1
ATOM 703 C C . PRO A 1 86 ? -13.657 -6.214 5.868 1.00 88.06 86 PRO A C 1
ATOM 705 O O . PRO A 1 86 ? -13.307 -5.321 5.087 1.00 88.06 86 PRO A O 1
ATOM 708 N N . PRO A 1 87 ? -14.000 -7.436 5.416 1.00 90.19 87 PRO A N 1
ATOM 709 C CA . PRO A 1 87 ? -14.029 -7.762 3.994 1.00 90.19 87 PRO A CA 1
ATOM 710 C C . PRO A 1 87 ? -15.022 -6.875 3.233 1.00 90.19 87 PRO A C 1
ATOM 712 O O . PRO A 1 87 ? -16.176 -6.737 3.631 1.00 90.19 87 PRO A O 1
ATOM 715 N N . THR A 1 88 ? -14.616 -6.322 2.087 1.00 89.38 88 THR A N 1
ATOM 716 C CA . THR A 1 88 ? -15.453 -5.400 1.291 1.00 89.38 88 THR A CA 1
ATOM 717 C C . THR A 1 88 ? -16.767 -6.031 0.817 1.00 89.38 88 THR A C 1
ATOM 719 O O . THR A 1 88 ? -17.773 -5.335 0.685 1.00 89.38 88 THR A O 1
ATOM 722 N N . ALA A 1 89 ? -16.757 -7.345 0.574 1.00 90.81 89 ALA A N 1
ATOM 723 C CA . ALA A 1 89 ? -17.919 -8.115 0.139 1.00 90.81 89 ALA A CA 1
ATOM 724 C C . ALA A 1 89 ? -18.816 -8.594 1.297 1.00 90.81 89 ALA A C 1
ATOM 726 O O . ALA A 1 89 ? -19.897 -9.114 1.035 1.00 90.81 89 ALA A O 1
ATOM 727 N N . ALA A 1 90 ? -18.390 -8.439 2.558 1.00 92.94 90 ALA A N 1
ATOM 728 C CA . ALA A 1 90 ? -19.200 -8.839 3.702 1.00 92.94 90 ALA A CA 1
ATOM 729 C C . ALA A 1 90 ? -20.437 -7.940 3.839 1.00 92.94 90 ALA A C 1
ATOM 731 O O . ALA A 1 90 ? -20.398 -6.741 3.540 1.00 92.94 90 ALA A O 1
ATOM 732 N N . MET A 1 91 ? -21.534 -8.532 4.306 1.00 94.19 91 MET A N 1
ATOM 733 C CA . MET A 1 91 ? -22.769 -7.814 4.617 1.00 94.19 91 MET A CA 1
ATOM 734 C C . MET A 1 91 ? -22.642 -7.105 5.966 1.00 94.19 91 MET A C 1
ATOM 736 O O . MET A 1 91 ? -22.016 -7.622 6.894 1.00 94.19 91 MET A O 1
ATOM 740 N N . MET A 1 92 ? -23.265 -5.934 6.094 1.00 94.31 92 MET A N 1
ATOM 741 C CA . MET A 1 92 ? -23.264 -5.168 7.343 1.00 94.31 92 MET A CA 1
ATOM 742 C C . MET A 1 92 ? -23.922 -5.934 8.499 1.00 94.31 92 MET A C 1
ATOM 744 O O . MET A 1 92 ? -23.500 -5.763 9.641 1.00 94.31 92 MET A O 1
ATOM 748 N N . SER A 1 93 ? -24.895 -6.807 8.215 1.00 94.69 93 SER A N 1
ATOM 749 C CA . SER A 1 93 ? -25.499 -7.734 9.185 1.00 94.69 93 SER A CA 1
ATOM 750 C C . SER A 1 93 ? -24.481 -8.663 9.840 1.00 94.69 93 SER A C 1
ATOM 752 O O . SER A 1 93 ? -24.386 -8.692 11.065 1.00 94.69 93 SER A O 1
ATOM 754 N N . ALA A 1 94 ? -23.666 -9.347 9.037 1.00 93.75 94 ALA A N 1
ATOM 755 C CA . ALA A 1 94 ? -22.642 -10.263 9.528 1.00 93.75 94 ALA A CA 1
ATOM 756 C C . ALA A 1 94 ? -21.607 -9.533 10.398 1.00 93.75 94 ALA A C 1
ATOM 758 O O . ALA A 1 94 ? -21.290 -9.972 11.503 1.00 93.75 94 ALA A O 1
ATOM 759 N N . ILE A 1 95 ? -21.140 -8.363 9.942 1.00 93.88 95 ILE A N 1
ATOM 760 C CA . ILE A 1 95 ? -20.195 -7.545 10.715 1.00 93.88 95 ILE A CA 1
ATOM 761 C C . ILE A 1 95 ? -20.820 -7.086 12.037 1.00 93.88 95 ILE A C 1
ATOM 763 O O . ILE A 1 95 ? -20.145 -7.075 13.065 1.00 93.88 95 ILE A O 1
ATOM 767 N N . TYR A 1 96 ? -22.103 -6.726 12.038 1.00 93.94 96 TYR A N 1
ATOM 768 C CA . TYR A 1 96 ? -22.805 -6.312 13.248 1.00 93.94 96 TYR A CA 1
ATOM 769 C C . TYR A 1 96 ? -22.943 -7.439 14.271 1.00 93.94 96 TYR A C 1
ATOM 771 O O . TYR A 1 96 ? -22.699 -7.217 15.453 1.00 93.94 96 TYR A O 1
ATOM 779 N N . GLU A 1 97 ? -23.310 -8.644 13.849 1.00 92.44 97 GLU A N 1
ATOM 780 C CA . GLU A 1 97 ? -23.486 -9.773 14.767 1.00 92.44 97 GLU A CA 1
ATOM 781 C C . GLU A 1 97 ? -22.179 -10.174 15.454 1.00 92.44 97 GLU A C 1
ATOM 783 O O . GLU A 1 97 ? -22.165 -10.407 16.663 1.00 92.44 97 GLU A O 1
ATOM 788 N N . GLU A 1 98 ? -21.079 -10.174 14.704 1.00 91.75 98 GLU A N 1
ATOM 789 C CA . GLU A 1 98 ? -19.756 -10.555 15.197 1.00 91.75 98 GLU A CA 1
ATOM 790 C C . GLU A 1 98 ? -19.085 -9.432 16.011 1.00 91.75 98 GLU A C 1
ATOM 792 O O . GLU A 1 98 ? -18.400 -9.678 17.008 1.00 91.75 98 GLU A O 1
ATOM 797 N N . HIS A 1 99 ? -19.294 -8.170 15.617 1.00 90.25 99 HIS A N 1
ATOM 798 C CA . HIS A 1 99 ? -18.510 -7.045 16.122 1.00 90.25 99 HIS A CA 1
ATOM 799 C C . HIS A 1 99 ? -19.308 -5.920 16.795 1.00 90.25 99 HIS A C 1
ATOM 801 O O . HIS A 1 99 ? -18.707 -4.896 17.134 1.00 90.25 99 HIS A O 1
ATOM 807 N N . LYS A 1 100 ? -20.609 -6.073 17.065 1.00 92.19 100 LYS A N 1
ATOM 808 C CA . LYS A 1 100 ? -21.336 -5.098 17.899 1.00 92.19 100 LYS A CA 1
ATOM 809 C C . LYS A 1 100 ? -20.719 -4.966 19.292 1.00 92.19 100 LYS A C 1
ATOM 811 O O . LYS A 1 100 ? -20.005 -5.851 19.783 1.00 92.19 100 LYS A O 1
ATOM 816 N N . ASP A 1 101 ? -20.982 -3.824 19.904 1.00 92.00 101 ASP A N 1
ATOM 817 C CA . ASP A 1 101 ? -20.604 -3.522 21.277 1.00 92.00 101 ASP A CA 1
ATOM 818 C C . ASP A 1 101 ? -21.766 -3.832 22.239 1.00 92.00 101 ASP A C 1
ATOM 820 O O . ASP A 1 101 ? -22.896 -4.092 21.813 1.00 92.00 101 ASP A O 1
ATOM 824 N N . GLU A 1 102 ? -21.501 -3.806 23.544 1.00 91.19 102 GLU A N 1
ATOM 825 C CA . GLU A 1 102 ? -22.497 -4.115 24.587 1.00 91.19 102 GLU A CA 1
ATOM 826 C C . GLU A 1 102 ? -23.629 -3.082 24.656 1.00 91.19 102 GLU A C 1
ATOM 828 O O . GLU A 1 102 ? -24.675 -3.313 25.265 1.00 91.19 102 GLU A O 1
ATOM 833 N N . ASP A 1 103 ? -23.430 -1.926 24.031 1.00 91.25 103 ASP A N 1
ATOM 834 C CA . ASP A 1 103 ? -24.439 -0.885 23.934 1.00 91.25 103 ASP A CA 1
ATOM 835 C C . ASP A 1 103 ? -25.406 -1.051 22.753 1.00 91.25 103 ASP A C 1
ATOM 837 O O . ASP A 1 103 ? -26.371 -0.299 22.652 1.00 91.25 103 ASP A O 1
ATOM 841 N N . GLY A 1 104 ? -25.168 -2.029 21.874 1.00 91.31 104 GLY A N 1
ATOM 842 C CA . GLY A 1 104 ? -25.991 -2.296 20.698 1.00 91.31 104 GLY A CA 1
ATOM 843 C C . GLY A 1 104 ? -25.625 -1.488 19.449 1.00 91.31 104 GLY A C 1
ATOM 844 O O . GLY A 1 104 ? -26.290 -1.662 18.423 1.00 91.31 104 GLY A O 1
ATOM 845 N N . PHE A 1 105 ? -24.579 -0.658 19.483 1.00 93.88 105 PHE A N 1
ATOM 846 C CA . PHE A 1 105 ? -24.044 0.038 18.310 1.00 93.88 105 PHE A CA 1
ATOM 847 C C . PHE A 1 105 ? -22.873 -0.721 17.670 1.00 93.88 105 PHE A C 1
ATOM 849 O O . PHE A 1 105 ? -22.133 -1.460 18.323 1.00 93.88 105 PHE A O 1
ATOM 856 N N . LEU A 1 106 ? -22.684 -0.506 16.363 1.00 92.81 106 LEU A N 1
ATOM 857 C CA . LEU A 1 106 ? -21.447 -0.865 15.667 1.00 92.81 106 LEU A CA 1
ATOM 858 C C . LEU A 1 106 ? -20.522 0.344 15.599 1.00 92.81 106 LEU A C 1
ATOM 860 O O . LEU A 1 106 ? -20.920 1.383 15.075 1.00 92.81 106 LEU A O 1
ATOM 864 N N . TYR A 1 107 ? -19.286 0.194 16.063 1.00 91.12 107 TYR A N 1
ATOM 865 C CA . TYR A 1 107 ? -18.279 1.250 15.999 1.00 91.12 107 TYR A CA 1
ATOM 866 C C . TYR A 1 107 ? -17.316 1.020 14.843 1.00 91.12 107 TYR A C 1
ATOM 868 O O . TYR A 1 107 ? -16.666 -0.024 14.756 1.00 91.12 107 TYR A O 1
ATOM 876 N N . LEU A 1 108 ? -17.224 2.027 13.984 1.00 89.00 108 LEU A N 1
ATOM 877 C CA . LEU A 1 108 ? -16.365 2.071 12.817 1.00 89.00 108 LEU A CA 1
ATOM 878 C C . LEU A 1 108 ? -15.396 3.241 12.956 1.00 89.00 108 LEU A C 1
ATOM 880 O O . LEU A 1 108 ? -15.817 4.377 13.172 1.00 89.00 108 LEU A O 1
ATOM 884 N N . PHE A 1 109 ? -14.106 2.964 12.814 1.00 85.44 109 PHE A N 1
ATOM 885 C CA . PHE A 1 109 ? -13.066 3.985 12.850 1.00 85.44 109 PHE A CA 1
ATOM 886 C C . PHE A 1 109 ? -12.540 4.237 11.446 1.00 85.44 109 PHE A C 1
ATOM 888 O O . PHE A 1 109 ? -12.085 3.308 10.780 1.00 85.44 109 PHE A O 1
ATOM 895 N N . GLU A 1 110 ? -12.604 5.484 11.002 1.00 74.25 110 GLU A N 1
ATOM 896 C CA . GLU A 1 110 ? -11.969 5.913 9.765 1.00 74.25 110 GLU A CA 1
ATOM 897 C C . GLU A 1 110 ? -10.508 6.255 10.019 1.00 74.25 110 GLU A C 1
ATOM 899 O O . GLU A 1 110 ? -10.189 7.078 10.882 1.00 74.25 110 GLU A O 1
ATOM 904 N N . ASP A 1 111 ? -9.629 5.651 9.228 1.00 67.12 111 ASP A N 1
ATOM 905 C CA . ASP A 1 111 ? -8.226 6.028 9.174 1.00 67.12 111 ASP A CA 1
ATOM 906 C C . ASP A 1 111 ? -7.822 6.296 7.719 1.00 67.12 111 ASP A C 1
ATOM 908 O O . ASP A 1 111 ? -8.121 5.512 6.811 1.00 67.12 111 ASP A O 1
ATOM 912 N N . ALA A 1 112 ? -7.141 7.421 7.496 1.00 56.00 112 ALA A N 1
ATOM 913 C CA . ALA A 1 112 ? -6.483 7.707 6.217 1.00 56.00 112 ALA A CA 1
ATOM 914 C C . ALA A 1 112 ? -5.169 6.938 6.097 1.00 56.00 112 ALA A C 1
ATOM 916 O O . ALA A 1 112 ? -4.689 6.700 4.990 1.00 56.00 112 ALA A O 1
ATOM 917 N N . HIS A 1 113 ? -4.581 6.564 7.232 1.00 48.59 113 HIS A N 1
ATOM 918 C CA . HIS A 1 113 ? -3.283 5.938 7.298 1.00 48.59 113 HIS A CA 1
ATOM 919 C C . HIS A 1 113 ? -3.448 4.484 7.725 1.00 48.59 113 HIS A C 1
ATOM 921 O O . HIS A 1 113 ? -3.496 4.154 8.904 1.00 48.59 113 HIS A O 1
ATOM 927 N N . PHE A 1 114 ? -3.516 3.580 6.754 1.00 47.38 114 PHE A N 1
ATOM 928 C CA . PHE A 1 114 ? -3.552 2.147 7.021 1.00 47.38 114 PHE A CA 1
ATOM 929 C C . PHE A 1 114 ? -2.267 1.726 7.773 1.00 47.38 114 PHE A C 1
ATOM 931 O O . PHE A 1 114 ? -1.189 1.773 7.177 1.00 47.38 114 PHE A O 1
ATOM 938 N N . PRO A 1 115 ? -2.304 1.264 9.044 1.00 41.81 115 PRO A N 1
ATOM 939 C CA . PRO A 1 115 ? -1.092 0.767 9.705 1.00 41.81 115 PRO A CA 1
ATOM 940 C C . PRO A 1 115 ? -0.605 -0.572 9.111 1.00 41.81 115 PRO A C 1
ATOM 942 O O . PRO A 1 115 ? 0.478 -1.043 9.448 1.00 41.81 115 PRO A O 1
ATOM 945 N N . PHE A 1 116 ? -1.378 -1.185 8.206 1.00 42.94 116 PHE A N 1
ATOM 946 C CA . PHE A 1 116 ? -1.137 -2.514 7.636 1.00 42.94 116 PHE A CA 1
ATOM 947 C C . PHE A 1 116 ? -0.539 -2.519 6.219 1.00 42.94 116 PHE A C 1
ATOM 949 O O . PHE A 1 116 ? -0.604 -3.537 5.525 1.00 42.94 116 PHE A O 1
ATOM 956 N N . ALA A 1 117 ? 0.136 -1.444 5.797 1.00 35.28 117 ALA A N 1
ATOM 957 C CA . ALA A 1 117 ? 0.970 -1.474 4.587 1.00 35.28 117 ALA A CA 1
ATOM 958 C C . ALA A 1 117 ? 2.110 -2.526 4.645 1.00 35.28 117 ALA A C 1
ATOM 960 O O . ALA A 1 117 ? 2.821 -2.710 3.664 1.00 35.28 117 ALA A O 1
ATOM 961 N N . LYS A 1 118 ? 2.272 -3.261 5.760 1.00 37.00 118 LYS A N 1
ATOM 962 C CA . LYS A 1 118 ? 3.274 -4.324 5.920 1.00 37.00 118 LYS A CA 1
ATOM 963 C C . LYS A 1 118 ? 2.796 -5.775 5.769 1.00 37.00 118 LYS A C 1
ATOM 965 O O . LYS A 1 118 ? 3.663 -6.639 5.789 1.00 37.00 118 LYS A O 1
ATOM 970 N N . LEU A 1 119 ? 1.502 -6.095 5.606 1.00 36.59 119 LEU A N 1
ATOM 971 C CA . LEU A 1 119 ? 1.108 -7.526 5.564 1.00 36.59 119 LEU A CA 1
ATOM 972 C C . LEU A 1 119 ? 0.020 -7.951 4.562 1.00 36.59 119 LEU A C 1
ATOM 974 O O . LEU A 1 119 ? -0.162 -9.147 4.363 1.00 36.59 119 LEU A O 1
ATOM 978 N N . ALA A 1 120 ? -0.678 -7.036 3.886 1.00 34.75 120 ALA A N 1
ATOM 979 C CA . ALA A 1 120 ? -1.820 -7.409 3.035 1.00 34.75 120 ALA A CA 1
ATOM 980 C C . ALA A 1 120 ? -1.555 -7.382 1.514 1.00 34.75 120 ALA A C 1
ATOM 982 O O . ALA A 1 120 ? -2.491 -7.554 0.737 1.00 34.75 120 ALA A O 1
ATOM 983 N N . LEU A 1 121 ? -0.307 -7.204 1.056 1.00 38.53 121 LEU A N 1
ATOM 984 C CA . LEU A 1 121 ? -0.003 -7.295 -0.384 1.00 38.53 121 LEU A CA 1
ATOM 985 C C . LEU A 1 121 ? 0.102 -8.741 -0.906 1.00 38.53 121 LEU A C 1
ATOM 987 O O . LEU A 1 121 ? 0.122 -8.947 -2.115 1.00 38.53 121 LEU A O 1
ATOM 991 N N . HIS A 1 122 ? 0.120 -9.751 -0.028 1.00 40.66 122 HIS A N 1
ATOM 992 C CA . HIS A 1 122 ? 0.312 -11.150 -0.434 1.00 40.66 122 HIS A CA 1
ATOM 993 C C . HIS A 1 122 ? -0.975 -11.944 -0.708 1.00 40.66 122 HIS A C 1
ATOM 995 O O . HIS A 1 122 ? -0.897 -13.010 -1.309 1.00 40.66 122 HIS A O 1
ATOM 1001 N N . THR A 1 123 ? -2.163 -11.448 -0.347 1.00 40.91 123 THR A N 1
ATOM 1002 C CA . THR A 1 123 ? -3.422 -12.185 -0.588 1.00 40.91 123 THR A CA 1
ATOM 1003 C C . THR A 1 123 ? -4.258 -11.639 -1.748 1.00 40.91 123 THR A C 1
ATOM 1005 O O . THR A 1 123 ? -4.984 -12.409 -2.374 1.00 40.91 123 THR A O 1
ATOM 1008 N N . CYS A 1 124 ? -4.117 -10.364 -2.130 1.00 34.97 124 CYS A N 1
ATOM 1009 C CA . CYS A 1 124 ? -4.876 -9.805 -3.261 1.00 34.97 124 CYS A CA 1
ATOM 1010 C C . CYS A 1 124 ? -4.293 -10.146 -4.644 1.00 34.97 124 CYS A C 1
ATOM 1012 O O . CYS A 1 124 ? -5.047 -10.200 -5.617 1.00 34.97 124 CYS A O 1
ATOM 1014 N N . PHE A 1 125 ? -2.993 -10.453 -4.755 1.00 34.66 125 PHE A N 1
ATOM 1015 C CA . PHE A 1 125 ? -2.389 -10.811 -6.049 1.00 34.66 125 PHE A CA 1
ATOM 1016 C C . PHE A 1 125 ? -2.867 -12.175 -6.582 1.00 34.66 125 PHE A C 1
ATOM 1018 O O . PHE A 1 125 ? -2.910 -12.395 -7.790 1.00 34.66 125 PHE A O 1
ATOM 1025 N N . LEU A 1 126 ? -3.321 -13.070 -5.699 1.00 38.78 126 LEU A N 1
ATOM 1026 C CA . LEU A 1 126 ? -3.853 -14.382 -6.083 1.00 38.78 126 LEU A CA 1
ATOM 1027 C C . LEU A 1 126 ? -5.303 -14.344 -6.594 1.00 38.78 126 LEU A C 1
ATOM 1029 O O . LEU A 1 126 ? -5.696 -15.240 -7.337 1.00 38.78 126 LEU A O 1
ATOM 1033 N N . PHE A 1 127 ? -6.091 -13.311 -6.274 1.00 35.75 127 PHE A N 1
ATOM 1034 C CA . PHE A 1 127 ? -7.489 -13.224 -6.726 1.00 35.75 127 PHE A CA 1
ATOM 1035 C C . PHE A 1 127 ? -7.686 -12.410 -8.012 1.00 35.75 127 PHE A C 1
ATOM 1037 O O . PHE A 1 127 ? -8.673 -12.629 -8.716 1.00 35.75 127 PHE A O 1
ATOM 1044 N N . LEU A 1 128 ? -6.749 -11.521 -8.368 1.00 39.50 128 LEU A N 1
ATOM 1045 C CA . LEU A 1 128 ? -6.821 -10.775 -9.632 1.00 39.50 128 LEU A CA 1
ATOM 1046 C C . LEU A 1 128 ? -6.229 -11.547 -10.827 1.00 39.50 128 LEU A C 1
ATOM 1048 O O . LEU A 1 128 ? -6.668 -11.335 -11.952 1.00 39.50 128 LEU A O 1
ATOM 1052 N N . CYS A 1 129 ? -5.314 -12.499 -10.601 1.00 38.00 129 CYS A N 1
ATOM 105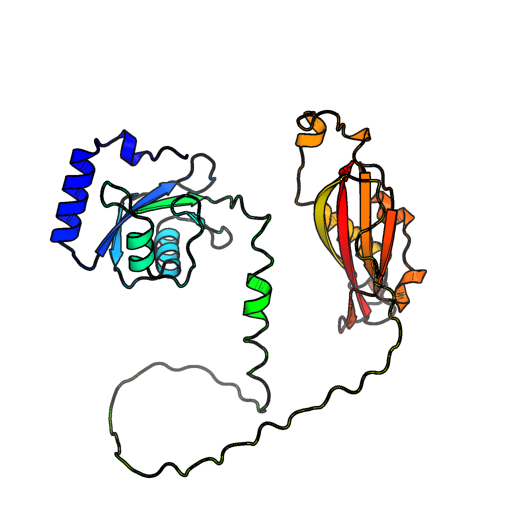3 C CA . CYS A 1 129 ? -4.752 -13.321 -11.683 1.00 38.00 129 CYS A CA 1
ATOM 1054 C C . CYS A 1 129 ? -5.689 -14.433 -12.188 1.00 38.00 129 CYS A C 1
ATOM 1056 O O . CYS A 1 129 ? -5.553 -14.859 -13.332 1.00 38.00 129 CYS A O 1
ATOM 1058 N N . LEU A 1 130 ? -6.669 -14.893 -11.397 1.00 39.34 130 LEU A N 1
ATOM 1059 C CA . LEU A 1 130 ? -7.541 -16.004 -11.814 1.00 39.34 130 LEU A CA 1
ATOM 1060 C C . LEU A 1 130 ? -8.819 -15.602 -12.565 1.00 39.34 130 LEU A C 1
ATOM 1062 O O . LEU A 1 130 ? -9.464 -16.476 -13.139 1.00 39.34 130 LEU A O 1
ATOM 1066 N N . LYS A 1 131 ? -9.186 -14.314 -12.636 1.00 37.19 131 LYS A N 1
ATOM 1067 C CA . LYS A 1 131 ? -10.322 -13.873 -13.475 1.00 37.19 131 LYS A CA 1
ATOM 1068 C C . LYS A 1 131 ? -9.937 -13.462 -14.897 1.00 37.19 131 LYS A C 1
ATOM 1070 O O . LYS A 1 131 ? -10.822 -13.373 -15.742 1.00 37.19 131 LYS A O 1
ATOM 1075 N N . THR A 1 132 ? -8.649 -13.305 -15.191 1.00 38.56 132 THR A N 1
ATOM 1076 C CA . THR A 1 132 ? -8.176 -12.924 -16.536 1.00 38.56 132 THR A CA 1
ATOM 1077 C C . THR A 1 132 ? -7.836 -14.135 -17.417 1.00 38.56 132 THR A C 1
ATOM 1079 O O . THR A 1 132 ? -7.636 -13.983 -18.614 1.00 38.56 132 THR A O 1
ATOM 1082 N N . ILE A 1 133 ? -7.837 -15.360 -16.873 1.00 40.94 133 ILE A N 1
ATOM 1083 C CA . ILE A 1 133 ? -7.457 -16.580 -17.616 1.00 40.94 133 ILE A CA 1
ATOM 1084 C C . ILE A 1 133 ? -8.658 -17.301 -18.269 1.00 40.94 133 ILE A C 1
ATOM 1086 O O . ILE A 1 133 ? -8.459 -18.241 -19.032 1.00 40.94 133 ILE A O 1
ATOM 1090 N N . LEU A 1 134 ? -9.907 -16.848 -18.070 1.00 36.56 134 LEU A N 1
ATOM 1091 C CA . LEU A 1 134 ? -11.082 -17.521 -18.657 1.00 36.56 134 LEU A CA 1
ATOM 1092 C C . LEU A 1 134 ? -11.898 -16.723 -19.685 1.00 36.56 134 LEU A C 1
ATOM 1094 O O . LEU A 1 134 ? -13.009 -17.137 -20.006 1.00 36.56 134 LEU A O 1
ATOM 1098 N N . ILE A 1 135 ? -11.384 -15.617 -20.236 1.00 42.28 135 ILE A N 1
ATOM 1099 C CA . ILE A 1 135 ? -12.048 -14.927 -21.359 1.00 42.28 135 ILE A CA 1
ATOM 1100 C C . ILE A 1 135 ? -11.011 -14.400 -22.356 1.00 42.28 135 ILE A C 1
ATOM 1102 O O . ILE A 1 135 ? -10.772 -13.201 -22.420 1.00 42.28 135 ILE A O 1
ATOM 1106 N N . THR A 1 136 ? -10.377 -15.284 -23.132 1.00 36.00 136 THR A N 1
ATOM 1107 C CA . THR A 1 136 ? -10.018 -15.022 -24.548 1.00 36.00 136 THR A CA 1
ATOM 1108 C C . THR A 1 136 ? -9.535 -16.306 -25.235 1.00 36.00 136 THR A C 1
ATOM 1110 O O . THR A 1 136 ? -8.354 -16.531 -25.465 1.00 36.00 136 THR A O 1
ATOM 1113 N N . VAL A 1 137 ? -10.487 -17.151 -25.624 1.00 37.72 137 VAL A N 1
ATOM 1114 C CA . VAL A 1 137 ? -10.401 -17.873 -26.900 1.00 37.72 137 VAL A CA 1
ATOM 1115 C C . VAL A 1 137 ? -11.712 -17.579 -27.612 1.00 37.72 137 VAL A C 1
ATOM 1117 O O . VAL A 1 137 ? -12.768 -17.956 -27.115 1.00 37.72 137 VAL A O 1
ATOM 1120 N N . GLY A 1 138 ? -11.651 -16.851 -28.726 1.00 29.89 138 GLY A N 1
ATOM 1121 C CA . GLY A 1 138 ? -12.820 -16.606 -29.575 1.00 29.89 138 GLY A CA 1
ATOM 1122 C C . GLY A 1 138 ? -13.007 -15.155 -30.002 1.00 29.89 138 GLY A C 1
ATOM 1123 O O . GLY A 1 138 ? -13.918 -14.491 -29.534 1.00 29.89 138 GLY A O 1
ATOM 1124 N N . SER A 1 139 ? -12.107 -14.702 -30.873 1.00 34.34 139 SER A N 1
ATOM 1125 C CA . SER A 1 139 ? -12.366 -14.018 -32.149 1.00 34.34 139 SER A CA 1
ATOM 1126 C C . SER A 1 139 ? -13.461 -12.943 -32.303 1.00 34.34 139 SER A C 1
ATOM 1128 O O . SER A 1 139 ? -14.620 -13.120 -31.955 1.00 34.34 139 SER A O 1
ATOM 1130 N N . CYS A 1 140 ? -13.072 -11.946 -33.107 1.00 26.45 140 CYS A N 1
ATOM 1131 C CA . CYS A 1 140 ? -13.879 -11.099 -33.995 1.00 26.45 140 CYS A CA 1
ATOM 1132 C C . CYS A 1 140 ? -14.403 -9.748 -33.473 1.00 26.45 140 CYS A C 1
ATOM 1134 O O . CYS A 1 140 ? -15.339 -9.632 -32.692 1.00 26.45 140 CYS A O 1
ATOM 1136 N N . SER A 1 141 ? -13.780 -8.719 -34.054 1.00 32.69 141 SER A N 1
ATOM 1137 C CA . SER A 1 141 ? -14.196 -7.338 -34.297 1.00 32.69 141 SER A CA 1
ATOM 1138 C C . SER A 1 141 ? -15.701 -7.057 -34.278 1.00 32.69 141 SER A C 1
ATOM 1140 O O . SER A 1 141 ? -16.428 -7.690 -35.033 1.00 32.69 141 SER A O 1
ATOM 1142 N N . PHE A 1 142 ? -16.120 -5.974 -33.608 1.00 24.66 142 PHE A N 1
ATOM 1143 C CA . PHE A 1 142 ? -16.874 -4.877 -34.245 1.00 24.66 142 PHE A CA 1
ATOM 1144 C C . PHE A 1 142 ? -17.079 -3.680 -33.294 1.00 24.66 142 PHE A C 1
ATOM 1146 O O . PHE A 1 142 ? -17.402 -3.838 -32.120 1.00 24.66 142 PHE A O 1
ATOM 1153 N N . ARG A 1 143 ? -16.929 -2.460 -33.825 1.00 26.27 143 ARG A N 1
ATOM 1154 C CA . ARG A 1 143 ? -17.440 -1.208 -33.231 1.00 26.27 143 ARG A CA 1
ATOM 1155 C C . ARG A 1 143 ? -18.972 -1.265 -33.151 1.00 26.27 143 ARG A C 1
ATOM 1157 O O . ARG A 1 143 ? -19.555 -1.569 -34.181 1.00 26.27 143 ARG A O 1
ATOM 1164 N N . TYR A 1 144 ? -19.606 -0.789 -32.070 1.00 22.55 144 TYR A N 1
ATOM 1165 C CA . TYR A 1 144 ? -20.556 0.344 -32.136 1.00 22.55 144 TYR A CA 1
ATOM 1166 C C . TYR A 1 144 ? -21.102 0.822 -30.772 1.00 22.55 144 TYR A C 1
ATOM 1168 O O . TYR A 1 144 ? -21.061 0.121 -29.769 1.00 22.55 144 TYR A O 1
ATOM 1176 N N . LYS A 1 145 ? -21.592 2.069 -30.819 1.00 24.33 145 LYS A N 1
ATOM 1177 C CA . LYS A 1 145 ? -22.226 2.954 -29.820 1.00 24.33 145 LYS A CA 1
ATOM 1178 C C . LYS A 1 145 ? -23.409 2.356 -29.023 1.00 24.33 145 LYS A C 1
ATOM 1180 O O . LYS A 1 145 ? -24.048 1.428 -29.508 1.00 24.33 145 LYS A O 1
ATOM 1185 N N . PRO A 1 146 ? -23.775 2.962 -27.870 1.00 33.81 146 PRO A N 1
ATOM 1186 C CA . PRO A 1 146 ? -24.901 2.523 -27.044 1.00 33.81 146 PRO A CA 1
ATOM 1187 C C . PRO A 1 146 ? -26.246 3.058 -27.566 1.00 33.81 146 PRO A C 1
ATOM 1189 O O . PRO A 1 146 ? -26.283 4.134 -28.173 1.00 33.81 146 PRO A O 1
ATOM 1192 N N . PRO A 1 147 ? -27.356 2.372 -27.243 1.00 33.84 147 PRO A N 1
ATOM 1193 C CA . PRO A 1 147 ? -28.549 3.111 -26.840 1.00 33.84 147 PRO A CA 1
ATOM 1194 C C . PRO A 1 147 ? -29.293 2.537 -25.617 1.00 33.84 147 PRO A C 1
ATOM 1196 O O . PRO A 1 147 ? -29.140 1.387 -25.214 1.00 33.84 147 PRO A O 1
ATOM 1199 N N . LEU A 1 148 ? -30.075 3.449 -25.040 1.00 28.72 148 LEU A N 1
ATOM 1200 C CA . LEU A 1 148 ? -31.039 3.382 -23.938 1.00 28.72 148 LEU A CA 1
ATOM 1201 C C . LEU A 1 148 ? -32.335 2.601 -24.271 1.00 28.72 148 LEU A C 1
ATOM 1203 O O . LEU A 1 148 ? -32.759 2.656 -25.421 1.00 28.72 148 LEU A O 1
ATOM 1207 N N . LEU A 1 149 ? -33.011 2.105 -23.209 1.00 26.91 149 LEU A N 1
ATOM 1208 C CA . LEU A 1 149 ? -34.465 1.784 -23.068 1.00 26.91 149 LEU A CA 1
ATOM 1209 C C . LEU A 1 149 ? -34.980 0.594 -23.931 1.00 26.91 149 LEU A C 1
ATOM 1211 O O . LEU A 1 149 ? -34.381 0.282 -24.946 1.00 26.91 149 LEU A O 1
ATOM 1215 N N . ASP A 1 150 ? -36.034 -0.183 -23.639 1.00 23.19 150 ASP A N 1
ATOM 1216 C CA . ASP A 1 150 ? -37.166 -0.142 -22.698 1.00 23.19 150 ASP A CA 1
ATOM 1217 C C . ASP A 1 150 ? -37.740 -1.581 -22.487 1.00 23.19 150 ASP A C 1
ATOM 1219 O O . ASP A 1 150 ? -37.294 -2.540 -23.116 1.00 23.19 150 ASP A O 1
ATOM 1223 N N . PHE A 1 151 ? -38.735 -1.705 -21.604 1.00 27.00 151 PHE A N 1
ATOM 1224 C CA . PHE A 1 151 ? -39.505 -2.874 -21.140 1.00 27.00 151 PHE A CA 1
ATOM 1225 C C . PHE A 1 151 ? -40.156 -3.824 -22.186 1.00 27.00 151 PHE A C 1
ATOM 1227 O O . PHE A 1 151 ? -40.539 -3.411 -23.274 1.00 27.00 151 PHE A O 1
ATOM 1234 N N . ALA A 1 152 ? -40.471 -5.041 -21.689 1.00 24.66 152 ALA A N 1
ATOM 1235 C CA . ALA A 1 152 ? -41.660 -5.890 -21.951 1.00 24.66 152 ALA A CA 1
ATOM 1236 C C . ALA A 1 152 ? -41.480 -7.238 -22.703 1.00 24.66 152 ALA A C 1
ATOM 1238 O O . ALA A 1 152 ? -41.104 -7.279 -23.866 1.00 24.66 152 ALA A O 1
ATOM 1239 N N . GLY A 1 153 ? -41.927 -8.330 -22.049 1.00 24.61 153 GLY A N 1
ATOM 1240 C CA . GLY A 1 153 ? -42.804 -9.341 -22.674 1.00 24.61 153 GLY A CA 1
ATOM 1241 C C . GLY A 1 153 ? -42.259 -10.732 -23.064 1.00 24.61 153 GLY A C 1
ATOM 1242 O O . GLY A 1 153 ? -41.881 -10.908 -24.209 1.00 24.61 153 GLY A O 1
ATOM 1243 N N . LEU A 1 154 ? -42.450 -11.725 -22.165 1.00 24.36 154 LEU A N 1
ATOM 1244 C CA . LEU A 1 154 ? -42.871 -13.142 -22.407 1.00 24.36 154 LEU A CA 1
ATOM 1245 C C . LEU A 1 154 ? -41.980 -14.099 -23.260 1.00 24.36 154 LEU A C 1
ATOM 1247 O O . LEU A 1 154 ? -41.184 -13.640 -24.066 1.00 24.36 154 LEU A O 1
ATOM 1251 N N . PRO A 1 155 ? -42.186 -15.445 -23.239 1.00 27.80 155 PRO A N 1
ATOM 1252 C CA . PRO A 1 155 ? -42.681 -16.359 -22.195 1.00 27.80 155 PRO A CA 1
ATOM 1253 C C . PRO A 1 155 ? -41.702 -17.532 -21.885 1.00 27.80 155 PRO A C 1
ATOM 1255 O O . PRO A 1 155 ? -40.789 -17.846 -22.645 1.00 27.80 155 PRO A O 1
ATOM 1258 N N . TYR A 1 156 ? -41.935 -18.233 -20.770 1.00 34.62 156 TYR A N 1
ATOM 1259 C CA . TYR A 1 156 ? -41.317 -19.532 -20.451 1.00 34.62 156 TYR A CA 1
ATOM 1260 C C . TYR A 1 156 ? -41.789 -20.644 -21.407 1.00 34.62 156 TYR A C 1
ATOM 1262 O O . TYR A 1 156 ? -42.980 -20.687 -21.725 1.00 34.62 156 TYR A O 1
ATOM 1270 N N . PRO A 1 157 ? -40.932 -21.639 -21.708 1.00 29.77 157 PRO A N 1
ATOM 1271 C CA . PRO A 1 157 ? -41.414 -22.989 -21.946 1.00 29.77 157 PRO A CA 1
ATOM 1272 C C . PRO A 1 157 ? -40.806 -24.013 -20.982 1.00 29.77 157 PRO A C 1
ATOM 1274 O O . PRO A 1 157 ? -39.665 -23.939 -20.527 1.00 29.77 157 PRO A O 1
ATOM 1277 N N . SER A 1 158 ? -41.653 -24.984 -20.681 1.00 27.03 158 SER A N 1
ATOM 1278 C CA . SER A 1 158 ? -41.489 -26.108 -19.781 1.00 27.03 158 SER A CA 1
ATOM 1279 C C . SER A 1 158 ? -40.904 -27.350 -20.463 1.00 27.03 158 SER A C 1
ATOM 1281 O O . SER A 1 158 ? -41.340 -27.750 -21.536 1.00 27.03 158 SER A O 1
ATOM 1283 N N . SER A 1 159 ? -40.067 -28.048 -19.693 1.00 28.17 159 SER A N 1
ATOM 1284 C CA . SER A 1 159 ? -39.923 -29.510 -19.611 1.00 28.17 159 SER A CA 1
ATOM 1285 C C . SER A 1 159 ? -39.107 -30.304 -20.653 1.00 28.17 159 SER A C 1
ATOM 1287 O O . SER A 1 159 ? -39.294 -30.218 -21.861 1.00 28.17 159 SER A O 1
ATOM 1289 N N . THR A 1 160 ? -38.348 -31.238 -20.064 1.00 29.77 160 THR A N 1
ATOM 1290 C CA . THR A 1 160 ? -37.914 -32.574 -20.522 1.00 29.77 160 THR A CA 1
ATOM 1291 C C . THR A 1 160 ? -36.580 -32.761 -21.262 1.00 29.77 160 THR A C 1
ATOM 1293 O O . THR A 1 160 ? -36.266 -32.108 -22.245 1.00 29.77 160 THR A O 1
ATOM 1296 N N . HIS A 1 161 ? -35.860 -33.777 -20.755 1.00 26.20 161 HIS A N 1
ATOM 1297 C CA . HIS A 1 161 ? -34.692 -34.496 -21.280 1.00 26.20 161 HIS A CA 1
ATOM 1298 C C . HIS A 1 161 ? -33.292 -33.861 -21.168 1.00 26.20 161 HIS A C 1
ATOM 1300 O O . HIS A 1 161 ? -32.775 -33.244 -22.091 1.00 26.20 161 HIS A O 1
ATOM 1306 N N . PHE A 1 162 ? -32.605 -34.186 -20.065 1.00 27.23 162 PHE A N 1
ATOM 1307 C CA . PHE A 1 162 ? -31.139 -34.240 -20.016 1.00 27.23 162 PHE A CA 1
ATOM 1308 C C . PHE A 1 162 ? -30.665 -35.666 -20.338 1.00 27.23 162 PHE A C 1
ATOM 1310 O O . PHE A 1 162 ? -31.118 -36.602 -19.671 1.00 27.23 162 PHE A O 1
ATOM 1317 N N . PRO A 1 163 ? -29.750 -35.877 -21.301 1.00 28.42 163 PRO A N 1
ATOM 1318 C CA . PRO A 1 163 ? -29.066 -37.149 -21.432 1.00 28.42 163 PRO A CA 1
ATOM 1319 C C . PRO A 1 163 ? -27.915 -37.265 -20.421 1.00 28.42 163 PRO A C 1
ATOM 1321 O O . PRO A 1 163 ? -27.214 -36.313 -20.081 1.00 28.42 163 PRO A O 1
ATOM 1324 N N . PHE A 1 164 ? -27.775 -38.493 -19.944 1.00 27.59 164 PHE A N 1
ATOM 1325 C CA . PHE A 1 164 ? -26.857 -39.017 -18.944 1.00 27.59 164 PHE A CA 1
ATOM 1326 C C . PHE A 1 164 ? -25.391 -38.931 -19.417 1.00 27.59 164 PHE A C 1
ATOM 1328 O O . PHE A 1 164 ? -25.050 -39.469 -20.469 1.00 27.59 164 PHE A O 1
ATOM 1335 N N . VAL A 1 165 ? -24.511 -38.287 -18.642 1.00 33.38 165 VAL A N 1
ATOM 1336 C CA . VAL A 1 165 ? -23.059 -38.244 -18.913 1.00 33.38 165 VAL A CA 1
ATOM 1337 C C . VAL A 1 165 ? -22.376 -39.432 -18.210 1.00 33.38 165 VAL A C 1
ATOM 1339 O O . VAL A 1 165 ? -22.586 -39.608 -17.006 1.00 33.38 165 VAL A O 1
ATOM 1342 N N . PRO A 1 166 ? -21.553 -40.258 -18.890 1.00 29.56 166 PRO A N 1
ATOM 1343 C CA . PRO A 1 166 ? -20.893 -41.390 -18.251 1.00 29.56 166 PRO A CA 1
ATOM 1344 C C . PRO A 1 166 ? -19.749 -40.977 -17.312 1.00 29.56 166 PRO A C 1
ATOM 1346 O O . PRO A 1 166 ? -18.962 -40.069 -17.573 1.00 29.56 166 PRO A O 1
ATOM 1349 N N . ARG A 1 167 ? -19.646 -41.737 -16.219 1.00 30.42 167 ARG A N 1
ATOM 1350 C CA . ARG A 1 167 ? -18.661 -41.669 -15.133 1.00 30.42 167 ARG A CA 1
ATOM 1351 C C . ARG A 1 167 ? -17.247 -41.996 -15.640 1.00 30.42 167 ARG A C 1
ATOM 1353 O O . ARG A 1 167 ? -16.948 -43.154 -15.924 1.00 30.42 167 ARG A O 1
ATOM 1360 N N . ILE A 1 168 ? -16.362 -41.000 -15.714 1.00 31.50 168 ILE A N 1
ATOM 1361 C CA . ILE A 1 168 ? -14.948 -41.211 -16.065 1.00 31.50 168 ILE A CA 1
ATOM 1362 C C . ILE A 1 168 ? -14.221 -41.908 -14.904 1.00 31.50 168 ILE A C 1
ATOM 1364 O O . ILE A 1 168 ? -14.252 -41.471 -13.754 1.00 31.50 168 ILE A O 1
ATOM 1368 N N . HIS A 1 169 ? -13.584 -43.029 -15.239 1.00 29.20 169 HIS A N 1
ATOM 1369 C CA . HIS A 1 169 ? -12.799 -43.891 -14.363 1.00 29.20 169 HIS A CA 1
ATOM 1370 C C . HIS A 1 169 ? -11.530 -43.183 -13.858 1.00 29.20 169 HIS A C 1
ATOM 1372 O O . HIS A 1 169 ? -10.741 -42.649 -14.637 1.00 29.20 169 HIS A O 1
ATOM 1378 N N . ARG A 1 170 ? -11.301 -43.244 -12.542 1.00 28.62 170 ARG A N 1
ATOM 1379 C CA . ARG A 1 170 ? -10.071 -42.806 -11.872 1.00 28.62 170 ARG A CA 1
ATOM 1380 C C . ARG A 1 170 ? -8.930 -43.761 -12.242 1.00 28.62 170 ARG A C 1
ATOM 1382 O O . ARG A 1 170 ? -8.835 -44.844 -11.674 1.00 28.62 170 ARG A O 1
ATOM 1389 N N . ARG A 1 171 ? -8.058 -43.381 -13.181 1.00 25.27 171 ARG A N 1
ATOM 1390 C CA . ARG A 1 171 ? -6.782 -44.087 -13.392 1.00 25.27 171 ARG A CA 1
ATOM 1391 C C . ARG A 1 171 ? -5.838 -43.779 -12.226 1.00 25.27 171 ARG A C 1
ATOM 1393 O O . ARG A 1 171 ? -5.446 -42.633 -12.030 1.00 25.27 171 ARG A O 1
ATOM 1400 N N . GLN A 1 172 ? -5.500 -44.809 -11.452 1.00 28.47 172 GLN A N 1
ATOM 1401 C CA . GLN A 1 172 ? -4.360 -44.807 -10.537 1.00 28.47 172 GLN A CA 1
ATOM 1402 C C . GLN A 1 172 ? -3.070 -44.738 -11.359 1.00 28.47 172 GLN A C 1
ATOM 1404 O O . GLN A 1 172 ? -2.846 -45.580 -12.226 1.00 28.47 172 GLN A O 1
ATOM 1409 N N . ILE A 1 173 ? -2.226 -43.746 -11.079 1.00 28.67 173 ILE A N 1
ATOM 1410 C CA . ILE A 1 173 ? -0.838 -43.726 -11.539 1.00 28.67 173 ILE A CA 1
ATOM 1411 C C . ILE A 1 173 ? 0.002 -44.280 -10.388 1.00 28.67 173 ILE A C 1
ATOM 1413 O O . ILE A 1 173 ? 0.057 -43.702 -9.304 1.00 28.67 173 ILE A O 1
ATOM 1417 N N . THR A 1 174 ? 0.592 -45.447 -10.621 1.00 28.00 174 THR A N 1
ATOM 1418 C CA . THR A 1 174 ? 1.556 -46.118 -9.748 1.00 28.00 174 THR A CA 1
ATOM 1419 C C . THR A 1 174 ? 2.877 -45.353 -9.748 1.00 28.00 174 THR A C 1
ATOM 1421 O O . THR A 1 174 ? 3.447 -45.104 -10.809 1.00 28.00 174 THR A O 1
ATOM 1424 N N . ALA A 1 175 ? 3.366 -44.994 -8.562 1.00 27.38 175 ALA A N 1
ATOM 1425 C CA . ALA A 1 175 ? 4.671 -44.377 -8.367 1.00 27.38 175 ALA A CA 1
ATOM 1426 C C . ALA A 1 175 ? 5.787 -45.413 -8.575 1.00 27.38 175 ALA A C 1
ATOM 1428 O O . ALA A 1 175 ? 5.898 -46.371 -7.812 1.00 27.38 175 ALA A O 1
ATOM 1429 N N . SER A 1 176 ? 6.620 -45.216 -9.595 1.00 30.56 176 SER A N 1
ATOM 1430 C CA . SER A 1 176 ? 7.901 -45.907 -9.745 1.00 30.56 176 SER A CA 1
ATOM 1431 C C . SER A 1 176 ? 9.002 -45.062 -9.107 1.00 30.56 176 SER A C 1
ATOM 1433 O O . SER A 1 176 ? 9.301 -43.959 -9.562 1.00 30.56 176 SER A O 1
ATOM 1435 N N . SER A 1 177 ? 9.586 -45.586 -8.035 1.00 31.36 177 SER A N 1
ATOM 1436 C CA . SER A 1 177 ? 10.717 -45.022 -7.307 1.00 31.36 177 SER A CA 1
ATOM 1437 C C . SER A 1 177 ? 12.016 -45.151 -8.109 1.00 31.36 177 SER A C 1
ATOM 1439 O O . SER A 1 177 ? 12.578 -46.241 -8.204 1.00 31.36 177 SER A O 1
ATOM 1441 N N . SER A 1 178 ? 12.527 -44.038 -8.631 1.00 30.67 178 SER A N 1
ATOM 1442 C CA . SER A 1 178 ? 13.935 -43.897 -9.014 1.00 30.67 178 SER A CA 1
ATOM 1443 C C . SER A 1 178 ? 14.601 -42.917 -8.053 1.00 30.67 178 SER A C 1
ATOM 1445 O O . SER A 1 178 ? 14.345 -41.713 -8.080 1.00 30.67 178 SER A O 1
ATOM 1447 N N . SER A 1 179 ? 15.423 -43.461 -7.163 1.00 33.66 179 SER A N 1
ATOM 1448 C CA . SER A 1 179 ? 16.232 -42.743 -6.186 1.00 33.66 179 SER A CA 1
ATOM 1449 C C . SER A 1 179 ? 17.364 -41.977 -6.876 1.00 33.66 179 SER A C 1
ATOM 1451 O O . SER A 1 179 ? 18.443 -42.520 -7.100 1.00 33.66 179 SER A O 1
ATOM 1453 N N . SER A 1 180 ? 17.132 -40.706 -7.187 1.00 31.38 180 SER A N 1
ATOM 1454 C CA . SER A 1 180 ? 18.200 -39.724 -7.377 1.00 31.38 180 SER A CA 1
ATOM 1455 C C . SER A 1 180 ? 18.199 -38.802 -6.164 1.00 31.38 180 SER A C 1
ATOM 1457 O O . SER A 1 180 ? 17.239 -38.066 -5.937 1.00 31.38 180 SER A O 1
ATOM 1459 N N . SER A 1 181 ? 19.251 -38.889 -5.355 1.00 32.31 181 SER A N 1
ATOM 1460 C CA . SER A 1 181 ? 19.478 -38.068 -4.169 1.00 32.31 181 SER A CA 1
ATOM 1461 C C . SER A 1 181 ? 19.608 -36.592 -4.556 1.00 32.31 181 SER A C 1
ATOM 1463 O O . SER A 1 181 ? 20.703 -36.104 -4.835 1.00 32.31 181 SER A O 1
ATOM 1465 N N . ALA A 1 182 ? 18.485 -35.878 -4.588 1.00 30.06 182 ALA A N 1
ATOM 1466 C CA . ALA A 1 182 ? 18.475 -34.427 -4.630 1.00 30.06 182 ALA A CA 1
ATOM 1467 C C . ALA A 1 182 ? 18.833 -33.922 -3.229 1.00 30.06 182 ALA A C 1
ATOM 1469 O O . ALA A 1 182 ? 18.053 -34.059 -2.285 1.00 30.06 182 ALA A O 1
ATOM 1470 N N . ALA A 1 183 ? 20.047 -33.390 -3.088 1.00 31.52 183 ALA A N 1
ATOM 1471 C CA . ALA A 1 183 ? 20.448 -32.653 -1.901 1.00 31.52 183 ALA A CA 1
ATOM 1472 C C . ALA A 1 183 ? 19.426 -31.529 -1.638 1.00 31.52 183 ALA A C 1
ATOM 1474 O O . ALA A 1 183 ? 18.986 -30.878 -2.592 1.00 31.52 183 ALA A O 1
ATOM 1475 N N . PRO A 1 184 ? 19.026 -31.283 -0.381 1.00 31.03 184 PRO A N 1
ATOM 1476 C CA . PRO A 1 184 ? 18.122 -30.186 -0.078 1.00 31.03 184 PRO A CA 1
ATOM 1477 C C . PRO A 1 184 ? 18.802 -28.873 -0.479 1.00 31.03 184 PRO A C 1
ATOM 1479 O O . PRO A 1 184 ? 19.863 -28.535 0.046 1.00 31.03 184 PRO A O 1
ATOM 1482 N N . MET A 1 185 ? 18.207 -28.133 -1.421 1.00 34.03 185 MET A N 1
ATOM 1483 C CA . MET A 1 185 ? 18.601 -26.751 -1.686 1.00 34.03 185 MET A CA 1
ATOM 1484 C C . MET A 1 185 ? 18.331 -25.945 -0.417 1.00 34.03 185 MET A C 1
ATOM 1486 O O . MET A 1 185 ? 17.188 -25.619 -0.098 1.00 34.03 185 MET A O 1
ATOM 1490 N N . ALA A 1 186 ? 19.390 -25.679 0.340 1.00 37.66 186 ALA A N 1
ATOM 1491 C CA . ALA A 1 186 ? 19.354 -24.854 1.532 1.00 37.66 186 ALA A CA 1
ATOM 1492 C C . ALA A 1 186 ? 18.846 -23.449 1.163 1.00 37.66 186 ALA A C 1
ATOM 1494 O O . ALA A 1 186 ? 19.552 -22.687 0.509 1.00 37.66 186 ALA A O 1
ATOM 1495 N N . CYS A 1 187 ? 17.613 -23.107 1.552 1.00 35.81 187 CYS A N 1
ATOM 1496 C CA . CYS A 1 187 ? 17.034 -21.780 1.304 1.00 35.81 187 CYS A CA 1
ATOM 1497 C C . CYS A 1 187 ? 17.163 -20.816 2.494 1.00 35.81 187 CYS A C 1
ATOM 1499 O O . CYS A 1 187 ? 16.613 -19.718 2.458 1.00 35.81 187 CYS A O 1
ATOM 1501 N N . VAL A 1 188 ? 17.906 -21.189 3.538 1.00 42.75 188 VAL A N 1
ATOM 1502 C CA . VAL A 1 188 ? 18.242 -20.270 4.631 1.00 42.75 188 VAL A CA 1
ATOM 1503 C C . VAL A 1 188 ? 19.645 -19.723 4.359 1.00 42.75 188 VAL A C 1
ATOM 1505 O O . VAL A 1 188 ? 20.594 -20.510 4.365 1.00 42.75 188 VAL A O 1
ATOM 1508 N N . PRO A 1 189 ? 19.815 -18.417 4.080 1.00 50.09 189 PRO A N 1
ATOM 1509 C CA . PRO A 1 189 ? 21.143 -17.857 3.905 1.00 50.09 189 PRO A CA 1
ATOM 1510 C C . PRO A 1 189 ? 21.929 -17.953 5.219 1.00 50.09 189 PRO A C 1
ATOM 1512 O O . PRO A 1 189 ? 21.384 -17.770 6.307 1.00 50.09 189 PRO A O 1
ATOM 1515 N N . ASN A 1 190 ? 23.213 -18.278 5.076 1.00 49.91 190 ASN A N 1
ATOM 1516 C CA . ASN A 1 190 ? 24.205 -18.485 6.129 1.00 49.91 190 ASN A CA 1
ATOM 1517 C C . ASN A 1 190 ? 24.084 -17.544 7.345 1.00 49.91 190 ASN A C 1
ATOM 1519 O O . ASN A 1 190 ? 23.889 -16.333 7.234 1.00 49.91 190 ASN A O 1
ATOM 1523 N N . SER A 1 191 ? 24.304 -18.135 8.521 1.00 65.75 191 SER A N 1
ATOM 1524 C CA . SER A 1 191 ? 24.198 -17.547 9.858 1.00 65.75 191 SER A CA 1
ATOM 1525 C C . SER A 1 191 ? 25.211 -16.422 10.140 1.00 65.75 191 SER A C 1
ATOM 1527 O O . SER A 1 191 ? 26.339 -16.687 10.558 1.00 65.75 191 SER A O 1
ATOM 1529 N N . SER A 1 192 ? 24.813 -15.154 9.985 1.00 68.44 192 SER A N 1
ATOM 1530 C CA . SER A 1 192 ? 25.536 -14.016 10.606 1.00 68.44 192 SER A CA 1
ATOM 1531 C C . SER A 1 192 ? 24.722 -12.723 10.790 1.00 68.44 192 SER A C 1
ATOM 1533 O O . SER A 1 192 ? 25.277 -11.707 11.225 1.00 68.44 192 SER A O 1
ATOM 1535 N N . MET A 1 193 ? 23.424 -12.741 10.466 1.00 76.56 193 MET A N 1
ATOM 1536 C CA . MET A 1 193 ? 22.525 -11.602 10.651 1.00 76.56 193 MET A CA 1
ATOM 1537 C C . MET A 1 193 ? 21.196 -12.019 11.253 1.00 76.56 193 MET A C 1
ATOM 1539 O O . MET A 1 193 ? 20.571 -12.976 10.794 1.00 76.56 193 MET A O 1
ATOM 1543 N N . THR A 1 194 ? 20.728 -11.230 12.212 1.00 83.06 194 THR A N 1
ATOM 1544 C CA . THR A 1 194 ? 19.336 -11.267 12.655 1.00 83.06 194 THR A CA 1
ATOM 1545 C C . THR A 1 194 ? 18.506 -10.414 11.701 1.00 83.06 194 THR A C 1
ATOM 1547 O O . THR A 1 194 ? 18.662 -9.194 11.663 1.00 83.06 194 THR A O 1
ATOM 1550 N N . LEU A 1 195 ? 17.639 -11.049 10.906 1.00 85.19 195 LEU A N 1
ATOM 1551 C CA . LEU A 1 195 ? 16.753 -10.353 9.970 1.00 85.19 195 LEU A CA 1
ATOM 1552 C C . LEU A 1 195 ? 15.672 -9.578 10.731 1.00 85.19 195 LEU A C 1
ATOM 1554 O O . LEU A 1 195 ? 14.936 -10.158 11.526 1.00 85.19 195 LEU A O 1
ATOM 1558 N N . LEU A 1 196 ? 15.535 -8.285 10.440 1.00 84.69 196 LEU A N 1
ATOM 1559 C CA . LEU A 1 196 ? 14.469 -7.450 10.993 1.00 84.69 196 LEU A CA 1
ATOM 1560 C C . LEU A 1 196 ? 13.288 -7.333 10.030 1.00 84.69 196 LEU A C 1
ATOM 1562 O O . LEU A 1 196 ? 12.140 -7.533 10.419 1.00 84.69 196 LEU A O 1
ATOM 1566 N N . PHE A 1 197 ? 13.556 -6.990 8.773 1.00 86.62 197 PHE A N 1
ATOM 1567 C CA . PHE A 1 197 ? 12.543 -6.881 7.726 1.00 86.62 197 PHE A CA 1
ATOM 1568 C C . PHE A 1 197 ? 13.195 -6.959 6.343 1.00 86.62 197 PHE A C 1
ATOM 1570 O O . PHE A 1 197 ? 14.415 -6.859 6.196 1.00 86.62 197 PHE A O 1
ATOM 1577 N N . VAL A 1 198 ? 12.351 -7.142 5.331 1.00 90.56 198 VAL A N 1
ATOM 1578 C CA . VAL A 1 198 ? 12.739 -7.167 3.921 1.00 90.56 198 VAL A CA 1
ATOM 1579 C C . VAL A 1 198 ? 11.994 -6.056 3.202 1.00 90.56 198 VAL A C 1
ATOM 1581 O O . VAL A 1 198 ? 10.781 -5.915 3.366 1.00 90.56 198 VAL A O 1
ATOM 1584 N N . GLU A 1 199 ? 12.717 -5.278 2.411 1.00 92.69 199 GLU A N 1
ATOM 1585 C CA . GLU A 1 199 ? 12.167 -4.251 1.533 1.00 92.69 199 GLU A CA 1
ATOM 1586 C C . GLU A 1 199 ? 12.322 -4.705 0.090 1.00 92.69 199 GLU A C 1
ATOM 1588 O O . GLU A 1 199 ? 13.332 -5.300 -0.275 1.00 92.69 199 GLU A O 1
ATOM 1593 N N . MET A 1 200 ? 11.311 -4.466 -0.736 1.00 94.81 200 MET A N 1
ATOM 1594 C CA . MET A 1 200 ? 11.305 -4.927 -2.119 1.00 94.81 200 MET A CA 1
ATOM 1595 C C . MET A 1 200 ? 11.077 -3.751 -3.044 1.00 94.81 200 MET A C 1
ATOM 1597 O O . MET A 1 200 ? 10.310 -2.846 -2.720 1.00 94.81 200 MET A O 1
ATOM 1601 N N . GLY A 1 201 ? 11.721 -3.791 -4.201 1.00 95.50 201 GLY A N 1
ATOM 1602 C CA . GLY A 1 201 ? 11.577 -2.762 -5.211 1.00 95.50 201 GLY A CA 1
ATOM 1603 C C . GLY A 1 201 ? 11.687 -3.315 -6.618 1.00 95.50 201 GLY A C 1
ATOM 1604 O O . GLY A 1 201 ? 12.215 -4.406 -6.851 1.00 95.50 201 GLY A O 1
ATOM 1605 N N . VAL A 1 202 ? 11.171 -2.537 -7.560 1.00 96.75 202 VAL A N 1
ATOM 1606 C CA . VAL A 1 202 ? 11.285 -2.796 -8.993 1.00 96.75 202 VAL A CA 1
ATOM 1607 C C . VAL A 1 202 ? 11.899 -1.585 -9.673 1.00 96.75 202 VAL A C 1
ATOM 1609 O O . VAL A 1 202 ? 11.634 -0.439 -9.307 1.00 96.75 202 VAL A O 1
ATOM 1612 N N . GLY A 1 203 ? 12.753 -1.847 -10.649 1.00 95.62 203 GLY A N 1
ATOM 1613 C CA . GLY A 1 203 ? 13.373 -0.831 -11.476 1.00 95.62 203 GLY A CA 1
ATOM 1614 C C . GLY A 1 203 ? 13.247 -1.211 -12.936 1.00 95.62 203 GLY A C 1
ATOM 1615 O O . GLY A 1 203 ? 13.378 -2.377 -13.298 1.00 95.62 203 GLY A O 1
ATOM 1616 N N . TYR A 1 204 ? 12.961 -0.210 -13.752 1.00 93.25 204 TYR A N 1
ATOM 1617 C CA . TYR A 1 204 ? 12.808 -0.335 -15.191 1.00 93.25 204 TYR A CA 1
ATOM 1618 C C . TYR A 1 204 ? 13.873 0.505 -15.874 1.00 93.25 204 TYR A C 1
ATOM 1620 O O . TYR A 1 204 ? 14.204 1.595 -15.395 1.00 93.25 204 TYR A O 1
ATOM 1628 N N . ASP A 1 205 ? 14.364 0.029 -17.005 1.00 88.81 205 ASP A N 1
ATOM 1629 C CA . ASP A 1 205 ? 15.099 0.832 -17.961 1.00 88.81 205 ASP A CA 1
ATOM 1630 C C . ASP A 1 205 ? 14.510 0.663 -19.357 1.00 88.81 205 ASP A C 1
ATOM 1632 O O . ASP A 1 205 ? 14.574 -0.417 -19.931 1.00 88.81 205 ASP A O 1
ATOM 1636 N N . GLN A 1 206 ? 13.861 1.727 -19.837 1.00 82.12 206 GLN A N 1
ATOM 1637 C CA . GLN A 1 206 ? 13.010 1.700 -21.031 1.00 82.12 206 GLN A CA 1
ATOM 1638 C C . GLN A 1 206 ? 13.754 2.041 -22.320 1.00 82.12 206 GLN A C 1
ATOM 1640 O O . GLN A 1 206 ? 13.294 1.615 -23.370 1.00 82.12 206 GLN A O 1
ATOM 1645 N N . HIS A 1 207 ? 14.835 2.826 -22.220 1.00 71.12 207 HIS A N 1
ATOM 1646 C CA . HIS A 1 207 ? 15.501 3.426 -23.383 1.00 71.12 207 HIS A CA 1
ATOM 1647 C C . HIS A 1 207 ? 17.046 3.439 -23.313 1.00 71.12 207 HIS A C 1
ATOM 1649 O O . HIS A 1 207 ? 17.724 3.909 -24.217 1.00 71.12 207 HIS A O 1
ATOM 1655 N N . GLY A 1 208 ? 17.628 3.042 -22.173 1.00 64.06 208 GLY A N 1
ATOM 1656 C CA . GLY A 1 208 ? 19.062 3.203 -21.895 1.00 64.06 208 GLY A CA 1
ATOM 1657 C C . GLY A 1 208 ? 19.870 1.910 -21.962 1.00 64.06 208 GLY A C 1
ATOM 1658 O O . GLY A 1 208 ? 21.095 1.958 -21.841 1.00 64.06 208 GLY A O 1
ATOM 1659 N N . GLN A 1 209 ? 19.192 0.766 -22.113 1.00 78.88 209 GLN A N 1
ATOM 1660 C CA . GLN A 1 209 ? 19.747 -0.591 -22.100 1.00 78.88 209 GLN A CA 1
ATOM 1661 C C . GLN A 1 209 ? 20.827 -0.819 -21.034 1.00 78.88 209 GLN A C 1
ATOM 1663 O O . GLN A 1 209 ? 21.778 -1.586 -21.213 1.00 78.88 209 GLN A O 1
ATOM 1668 N N . ASP A 1 210 ? 20.666 -0.160 -19.896 1.00 89.56 210 ASP A N 1
ATOM 1669 C CA . ASP A 1 210 ? 21.575 -0.213 -18.777 1.00 89.56 210 ASP A CA 1
ATOM 1670 C C . ASP A 1 210 ? 20.883 -0.937 -17.627 1.00 89.56 210 ASP A C 1
ATOM 1672 O O . ASP A 1 210 ? 20.148 -0.371 -16.807 1.00 89.56 210 ASP A O 1
ATOM 1676 N N . VAL A 1 211 ? 21.174 -2.234 -17.543 1.00 94.56 211 VAL A N 1
ATOM 1677 C CA . VAL A 1 211 ? 20.705 -3.092 -16.454 1.00 94.56 211 VAL A CA 1
ATOM 1678 C C . VAL A 1 211 ? 21.156 -2.575 -15.083 1.00 94.56 211 VAL A C 1
ATOM 1680 O O . VAL A 1 211 ? 20.463 -2.788 -14.087 1.00 94.56 211 VAL A O 1
ATOM 1683 N N . THR A 1 212 ? 22.274 -1.843 -15.014 1.00 95.81 212 THR A N 1
ATOM 1684 C CA . THR A 1 212 ? 22.748 -1.225 -13.774 1.00 95.81 212 THR A CA 1
ATOM 1685 C C . THR A 1 212 ? 21.827 -0.095 -13.350 1.00 95.81 212 THR A C 1
ATOM 1687 O O . THR A 1 212 ? 21.426 -0.043 -12.188 1.00 95.81 212 THR A O 1
ATOM 1690 N N . SER A 1 213 ? 21.422 0.770 -14.278 1.00 93.75 213 SER A N 1
ATOM 1691 C CA . SER A 1 213 ? 20.439 1.820 -14.008 1.00 93.75 213 SER A CA 1
ATOM 1692 C C . SER A 1 213 ? 19.097 1.236 -13.557 1.00 93.75 213 SER A C 1
ATOM 1694 O O . SER A 1 213 ? 18.526 1.716 -12.571 1.00 93.75 213 SER A O 1
ATOM 1696 N N . ALA A 1 214 ? 18.622 0.159 -14.195 1.00 95.12 214 ALA A N 1
ATOM 1697 C CA . ALA A 1 214 ? 17.432 -0.567 -13.743 1.00 95.12 214 ALA A CA 1
ATOM 1698 C C . ALA A 1 214 ? 17.608 -1.120 -12.314 1.00 95.12 214 ALA A C 1
ATOM 1700 O O . ALA A 1 214 ? 16.753 -0.901 -11.455 1.00 95.12 214 ALA A O 1
ATOM 1701 N N . ALA A 1 215 ? 18.737 -1.765 -12.013 1.00 97.12 215 ALA A N 1
ATOM 1702 C CA . ALA A 1 215 ? 19.027 -2.302 -10.684 1.00 97.12 215 ALA A CA 1
ATOM 1703 C C . ALA A 1 215 ? 19.138 -1.207 -9.608 1.00 97.12 215 ALA A C 1
ATOM 1705 O O . ALA A 1 215 ? 18.595 -1.351 -8.511 1.00 97.12 215 ALA A O 1
ATOM 1706 N N . MET A 1 216 ? 19.776 -0.077 -9.919 1.00 96.31 216 MET A N 1
ATOM 1707 C CA . MET A 1 216 ? 19.856 1.074 -9.019 1.00 96.31 216 MET A CA 1
ATOM 1708 C C . MET A 1 216 ? 18.471 1.663 -8.735 1.00 96.31 216 MET A C 1
ATOM 1710 O O . MET A 1 216 ? 18.159 1.971 -7.582 1.00 96.31 216 MET A O 1
ATOM 1714 N N . ARG A 1 217 ? 17.619 1.785 -9.765 1.00 95.88 217 ARG A N 1
ATOM 1715 C CA . ARG A 1 217 ? 16.216 2.206 -9.618 1.00 95.88 217 ARG A CA 1
ATOM 1716 C C . ARG A 1 217 ? 15.440 1.226 -8.737 1.00 95.88 217 ARG A C 1
ATOM 1718 O O . ARG A 1 217 ? 14.714 1.685 -7.862 1.00 95.88 217 ARG A O 1
ATOM 1725 N N . ALA A 1 218 ? 15.651 -0.083 -8.894 1.00 97.12 218 ALA A N 1
ATOM 1726 C CA . ALA A 1 218 ? 15.019 -1.111 -8.065 1.00 97.12 218 ALA A CA 1
ATOM 1727 C C . ALA A 1 218 ? 15.420 -0.988 -6.587 1.00 97.12 218 ALA A C 1
ATOM 1729 O O . ALA A 1 218 ? 14.555 -0.952 -5.712 1.00 97.12 218 ALA A O 1
ATOM 1730 N N . CYS A 1 219 ? 16.716 -0.840 -6.301 1.00 96.00 219 CYS A N 1
ATOM 1731 C CA . CYS A 1 219 ? 17.218 -0.624 -4.942 1.00 96.00 219 CYS A CA 1
ATOM 1732 C C . CYS A 1 219 ? 16.699 0.686 -4.334 1.00 96.00 219 CYS A C 1
ATOM 1734 O O . CYS A 1 219 ? 16.263 0.703 -3.185 1.00 96.00 219 CYS A O 1
ATOM 1736 N N . LYS A 1 220 ? 16.685 1.779 -5.108 1.00 94.94 220 LYS A N 1
ATOM 1737 C CA . LYS A 1 220 ? 16.159 3.073 -4.652 1.00 94.94 220 LYS A CA 1
ATOM 1738 C C . LYS A 1 220 ? 14.660 2.995 -4.376 1.00 94.94 220 LYS A C 1
ATOM 1740 O O . LYS A 1 220 ? 14.204 3.518 -3.364 1.00 94.94 220 LYS A O 1
ATOM 1745 N N . ASN A 1 221 ? 13.904 2.323 -5.244 1.00 94.69 221 ASN A N 1
ATOM 1746 C CA . ASN A 1 221 ? 12.481 2.080 -5.053 1.00 94.69 221 ASN A CA 1
ATOM 1747 C C . ASN A 1 221 ? 12.227 1.318 -3.745 1.00 94.69 221 ASN A C 1
ATOM 1749 O O . ASN A 1 221 ? 11.394 1.773 -2.965 1.00 94.69 221 ASN A O 1
ATOM 1753 N N . ALA A 1 222 ? 13.011 0.269 -3.463 1.00 93.44 222 ALA A N 1
ATOM 1754 C CA . ALA A 1 222 ? 12.881 -0.534 -2.246 1.00 93.44 222 ALA A CA 1
ATOM 1755 C C . ALA A 1 222 ? 13.010 0.294 -0.955 1.00 93.44 222 ALA A C 1
ATOM 1757 O O . ALA A 1 222 ? 12.217 0.110 -0.035 1.00 93.44 222 ALA A O 1
ATOM 1758 N N . ILE A 1 223 ? 13.965 1.230 -0.901 1.00 89.75 223 ILE A N 1
ATOM 1759 C CA . ILE A 1 223 ? 14.270 1.990 0.327 1.00 89.75 223 ILE A CA 1
ATOM 1760 C C . ILE A 1 223 ? 13.572 3.359 0.414 1.00 89.75 223 ILE A C 1
ATOM 1762 O O . ILE A 1 223 ? 13.544 3.976 1.474 1.00 89.75 223 ILE A O 1
ATOM 1766 N N . SER A 1 224 ? 13.028 3.884 -0.691 1.00 86.25 224 SER A N 1
ATOM 1767 C CA . SER A 1 224 ? 12.547 5.278 -0.759 1.00 86.25 224 SER A CA 1
ATOM 1768 C C . SER A 1 224 ? 11.257 5.563 0.013 1.00 86.25 224 SER A C 1
ATOM 1770 O O . SER A 1 224 ? 11.060 6.691 0.466 1.00 86.25 224 SER A O 1
ATOM 1772 N N . SER A 1 225 ? 10.373 4.574 0.164 1.00 78.50 225 SER A N 1
ATOM 1773 C CA . SER A 1 225 ? 9.063 4.757 0.802 1.00 78.50 225 SER A CA 1
ATOM 1774 C C . SER A 1 225 ? 9.064 4.464 2.303 1.00 78.50 225 SER A C 1
ATOM 1776 O O . SER A 1 225 ? 8.049 4.682 2.963 1.00 78.50 225 SER A O 1
ATOM 1778 N N . ASN A 1 226 ? 10.179 3.971 2.849 1.00 74.69 226 ASN A N 1
ATOM 1779 C CA . ASN A 1 226 ? 10.268 3.524 4.233 1.00 74.69 226 ASN A CA 1
ATOM 1780 C C . ASN A 1 226 ? 11.229 4.407 5.035 1.00 74.69 226 ASN A C 1
ATOM 1782 O O . ASN A 1 226 ? 12.324 4.747 4.598 1.00 74.69 226 ASN A O 1
ATOM 1786 N N . SER A 1 227 ? 10.818 4.773 6.250 1.00 70.81 227 SER A N 1
ATOM 1787 C CA . SER A 1 227 ? 11.650 5.515 7.199 1.00 70.81 227 SER A CA 1
ATOM 1788 C C . SER A 1 227 ? 11.726 4.757 8.513 1.00 70.81 227 SER A C 1
ATOM 1790 O O . SER A 1 227 ? 10.702 4.371 9.080 1.00 70.81 227 SER A O 1
ATOM 1792 N N . ILE A 1 228 ? 12.948 4.534 9.004 1.00 72.25 228 ILE A N 1
ATOM 1793 C CA . ILE A 1 228 ? 13.191 3.678 10.169 1.00 72.25 228 ILE A CA 1
ATOM 1794 C C . ILE A 1 228 ? 13.938 4.466 11.248 1.00 72.25 228 ILE A C 1
ATOM 1796 O O . ILE A 1 228 ? 15.145 4.310 11.446 1.00 72.25 228 ILE A O 1
ATOM 1800 N N . PRO A 1 229 ? 13.227 5.314 12.010 1.00 64.12 229 PRO A N 1
ATOM 1801 C CA . PRO A 1 229 ? 13.844 6.119 13.059 1.00 64.12 229 PRO A CA 1
ATOM 1802 C C . PRO A 1 229 ? 14.322 5.289 14.265 1.00 64.12 229 PRO A C 1
ATOM 1804 O O . PRO A 1 229 ? 15.028 5.824 15.120 1.00 64.12 229 PRO A O 1
ATOM 1807 N N . ALA A 1 230 ? 13.942 4.008 14.355 1.00 62.38 230 ALA A N 1
ATOM 1808 C CA . ALA A 1 230 ? 14.304 3.108 15.453 1.00 62.38 230 ALA A CA 1
ATOM 1809 C C . ALA A 1 230 ? 15.823 2.872 15.561 1.00 62.38 230 ALA A C 1
ATOM 1811 O O . ALA A 1 230 ? 16.345 2.837 16.673 1.00 62.38 230 ALA A O 1
ATOM 1812 N N . PHE A 1 231 ? 16.540 2.823 14.429 1.00 63.88 231 PHE A N 1
ATOM 1813 C CA . PHE A 1 231 ? 18.006 2.698 14.400 1.00 63.88 231 PHE A CA 1
ATOM 1814 C C . PHE A 1 231 ? 18.735 3.955 14.899 1.00 63.88 231 PHE A C 1
ATOM 1816 O O . PHE A 1 231 ? 19.861 3.868 15.376 1.00 63.88 231 PHE A O 1
ATOM 1823 N N . ARG A 1 232 ? 18.099 5.135 14.820 1.00 60.44 232 ARG A N 1
ATOM 1824 C CA . ARG A 1 232 ? 18.671 6.402 15.313 1.00 60.44 232 ARG A CA 1
ATOM 1825 C C . ARG A 1 232 ? 18.401 6.622 16.803 1.00 60.44 232 ARG A C 1
ATOM 1827 O O . ARG A 1 232 ? 19.190 7.271 17.476 1.00 60.44 232 ARG A O 1
ATOM 1834 N N . ARG A 1 233 ? 17.281 6.106 17.318 1.00 58.00 233 ARG A N 1
ATOM 1835 C CA . ARG A 1 233 ? 16.848 6.308 18.712 1.00 58.00 233 ARG A CA 1
ATOM 1836 C C . ARG A 1 233 ? 17.332 5.229 19.685 1.00 58.00 233 ARG A C 1
ATOM 1838 O O . ARG A 1 233 ? 16.924 5.261 20.840 1.00 58.00 233 ARG A O 1
ATOM 1845 N N . GLY A 1 234 ? 18.154 4.275 19.232 1.00 58.12 234 GLY A N 1
ATOM 1846 C CA . GLY A 1 234 ? 18.648 3.174 20.070 1.00 58.12 234 GLY A CA 1
ATOM 1847 C C . GLY A 1 234 ? 17.520 2.331 20.673 1.00 58.12 234 GLY A C 1
ATOM 1848 O O . GLY A 1 234 ? 17.688 1.724 21.723 1.00 58.12 234 GLY A O 1
ATOM 1849 N N . SER A 1 235 ? 16.341 2.334 20.038 1.00 57.53 235 SER A N 1
ATOM 1850 C CA . SER A 1 235 ? 15.137 1.675 20.561 1.00 57.53 235 SER A CA 1
ATOM 1851 C C . SER A 1 235 ? 15.236 0.149 20.500 1.00 57.53 235 SER A C 1
ATOM 1853 O O . SER A 1 235 ? 14.429 -0.541 21.116 1.00 57.53 235 SER A O 1
ATOM 1855 N N . ILE A 1 236 ? 16.224 -0.366 19.764 1.00 61.12 236 ILE A N 1
ATOM 1856 C CA . ILE A 1 236 ? 16.619 -1.769 19.757 1.00 61.12 236 ILE A CA 1
ATOM 1857 C C . ILE A 1 236 ? 17.908 -1.867 20.593 1.00 61.12 236 ILE A C 1
ATOM 1859 O O . ILE A 1 236 ? 18.913 -1.253 20.219 1.00 61.12 236 ILE A O 1
ATOM 1863 N N . PRO A 1 237 ? 17.898 -2.580 21.734 1.00 58.22 237 PRO A N 1
ATOM 1864 C CA . PRO A 1 237 ? 19.057 -2.659 22.614 1.00 58.22 237 PRO A CA 1
ATOM 1865 C C . PRO A 1 237 ? 20.251 -3.278 21.880 1.00 58.22 237 PRO A C 1
ATOM 1867 O O . PRO A 1 237 ? 20.174 -4.397 21.382 1.00 58.22 237 PRO A O 1
ATOM 1870 N N . GLY A 1 238 ? 21.354 -2.528 21.816 1.00 58.31 238 GLY A N 1
ATOM 1871 C CA . GLY A 1 238 ? 22.606 -2.980 21.206 1.00 58.31 238 GLY A CA 1
ATOM 1872 C C . GLY A 1 238 ? 22.668 -2.904 19.680 1.00 58.31 238 GLY A C 1
ATOM 1873 O O . GLY A 1 238 ? 23.564 -3.525 19.120 1.00 58.31 238 GLY A O 1
ATOM 1874 N N . VAL A 1 239 ? 21.753 -2.175 19.021 1.00 63.72 239 VAL A N 1
ATOM 1875 C CA . VAL A 1 239 ? 21.765 -1.976 17.562 1.00 63.72 239 VAL A CA 1
ATOM 1876 C C . VAL A 1 239 ? 21.821 -0.488 17.236 1.00 63.72 239 VAL A C 1
ATOM 1878 O O . VAL A 1 239 ? 20.814 0.223 17.284 1.00 63.72 239 VAL A O 1
ATOM 1881 N N . SER A 1 240 ? 23.020 -0.012 16.912 1.00 66.06 240 SER A N 1
ATOM 1882 C CA . SER A 1 240 ? 23.235 1.317 16.343 1.00 66.06 240 SER A CA 1
ATOM 1883 C C . SER A 1 240 ? 23.125 1.286 14.815 1.00 66.06 240 SER A C 1
ATOM 1885 O O . SER A 1 240 ? 23.123 0.235 14.173 1.00 66.06 240 SER A O 1
ATOM 1887 N N . PHE A 1 241 ? 23.069 2.469 14.209 1.00 68.31 241 PHE A N 1
ATOM 1888 C CA . PHE A 1 241 ? 23.085 2.637 12.755 1.00 68.31 241 PHE A CA 1
ATOM 1889 C C . PHE A 1 241 ? 24.343 2.053 12.082 1.00 68.31 241 PHE A C 1
ATOM 1891 O O . PHE A 1 241 ? 24.293 1.638 10.928 1.00 68.31 241 PHE A O 1
ATOM 1898 N N . GLU A 1 242 ? 25.457 1.980 12.814 1.00 70.00 242 GLU A N 1
ATOM 1899 C CA . GLU A 1 242 ? 26.742 1.442 12.343 1.00 70.00 242 GLU A CA 1
ATOM 1900 C C . GLU A 1 242 ? 26.752 -0.091 12.281 1.00 70.00 242 GLU A C 1
ATOM 1902 O O . GLU A 1 242 ? 27.507 -0.686 11.514 1.00 70.00 242 GLU A O 1
ATOM 1907 N N . GLN A 1 243 ? 25.895 -0.736 13.076 1.00 77.69 243 GLN A N 1
ATOM 1908 C CA . GLN A 1 243 ? 25.749 -2.191 13.116 1.00 77.69 243 GLN A CA 1
ATOM 1909 C C . GLN A 1 243 ? 24.684 -2.702 12.147 1.00 77.69 243 GLN A C 1
ATOM 1911 O O . GLN A 1 243 ? 24.572 -3.911 11.956 1.00 77.69 243 GLN A O 1
ATOM 1916 N N . MET A 1 244 ? 23.916 -1.804 11.523 1.00 83.38 244 MET A N 1
ATOM 1917 C CA . MET A 1 244 ? 22.942 -2.183 10.512 1.00 83.38 244 MET A CA 1
ATOM 1918 C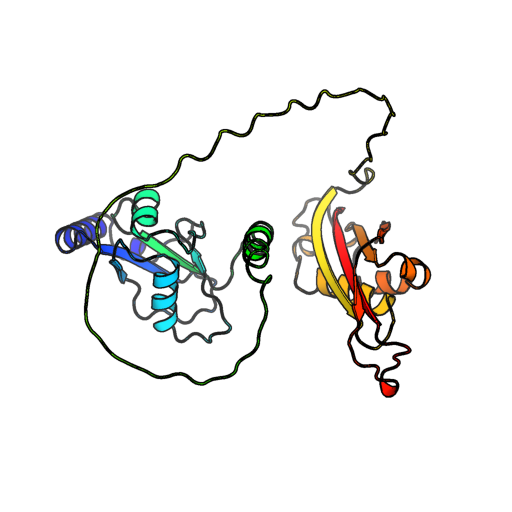 C . MET A 1 244 ? 23.665 -2.809 9.324 1.00 83.38 244 MET A C 1
ATOM 1920 O O . MET A 1 244 ? 24.492 -2.173 8.667 1.00 83.38 244 MET A O 1
ATOM 1924 N N . LYS A 1 245 ? 23.330 -4.057 9.034 1.00 89.06 245 LYS A N 1
ATOM 1925 C CA . LYS A 1 245 ? 23.850 -4.816 7.910 1.00 89.06 245 LYS A CA 1
ATOM 1926 C C . LYS A 1 245 ? 22.773 -4.969 6.844 1.00 89.06 245 LYS A C 1
ATOM 1928 O O . LYS A 1 245 ? 21.596 -5.172 7.148 1.00 89.06 245 LYS A O 1
ATOM 1933 N N . LEU A 1 246 ? 23.202 -4.886 5.591 1.00 91.62 246 LEU A N 1
ATOM 1934 C CA . LEU A 1 246 ? 22.349 -5.056 4.423 1.00 91.62 246 LEU A CA 1
ATOM 1935 C C . LEU A 1 246 ? 22.772 -6.307 3.658 1.00 91.62 246 LEU A C 1
ATOM 1937 O O . LEU A 1 246 ? 23.957 -6.498 3.367 1.00 91.62 246 LEU A O 1
ATOM 1941 N N . GLN A 1 247 ? 21.803 -7.139 3.301 1.00 94.19 247 GLN A N 1
ATOM 1942 C CA . GLN A 1 247 ? 21.966 -8.181 2.296 1.00 94.19 247 GLN A CA 1
ATOM 1943 C C . GLN A 1 247 ? 21.020 -7.867 1.143 1.00 94.19 247 GLN A C 1
ATOM 1945 O O . GLN A 1 247 ? 19.838 -7.621 1.351 1.00 94.19 247 GLN A O 1
ATOM 1950 N N . ILE A 1 248 ? 21.542 -7.836 -0.075 1.00 95.94 248 ILE A N 1
ATOM 1951 C CA . ILE A 1 248 ? 20.785 -7.434 -1.260 1.00 95.94 248 ILE A CA 1
ATOM 1952 C C . ILE A 1 248 ? 20.667 -8.649 -2.168 1.00 95.94 248 ILE A C 1
ATOM 1954 O O . ILE A 1 248 ? 21.655 -9.340 -2.402 1.00 95.94 248 ILE A O 1
ATOM 1958 N N . LYS A 1 249 ? 19.469 -8.908 -2.683 1.00 97.19 249 LYS A N 1
ATOM 1959 C CA . LYS A 1 249 ? 19.212 -9.927 -3.696 1.00 97.19 249 LYS A CA 1
ATOM 1960 C C . LYS A 1 249 ? 18.579 -9.278 -4.917 1.00 97.19 249 LYS A C 1
ATOM 1962 O O . LYS A 1 249 ? 17.546 -8.624 -4.795 1.00 97.19 249 LYS A O 1
ATOM 1967 N N . LEU A 1 250 ? 19.201 -9.448 -6.077 1.00 97.94 250 LEU A N 1
ATOM 1968 C CA . LEU A 1 250 ? 18.759 -8.872 -7.343 1.00 97.94 250 LEU A CA 1
ATOM 1969 C C . LEU A 1 250 ? 18.293 -9.983 -8.281 1.00 97.94 250 LEU A C 1
ATOM 1971 O O . LEU A 1 250 ? 19.042 -10.918 -8.553 1.00 97.94 250 LEU A O 1
ATOM 1975 N N . GLY A 1 251 ? 17.062 -9.870 -8.772 1.00 97.69 251 GLY A N 1
ATOM 1976 C CA . GLY A 1 251 ? 16.534 -10.682 -9.862 1.00 97.69 251 GLY A CA 1
ATOM 1977 C C . GLY A 1 251 ? 16.788 -9.970 -11.181 1.00 97.69 251 GLY A C 1
ATOM 1978 O O . GLY A 1 251 ? 16.124 -8.975 -11.475 1.00 97.69 251 GLY A O 1
ATOM 1979 N N . VAL A 1 252 ? 17.759 -10.468 -11.941 1.00 97.06 252 VAL A N 1
ATOM 1980 C CA . VAL A 1 252 ? 18.227 -9.866 -13.194 1.00 97.06 252 VAL A CA 1
ATOM 1981 C C . VAL A 1 252 ? 18.161 -10.923 -14.295 1.00 97.06 252 VAL A C 1
ATOM 1983 O O . VAL A 1 252 ? 18.525 -12.071 -14.023 1.00 97.06 252 VAL A O 1
ATOM 1986 N N . PRO A 1 253 ? 17.750 -10.576 -15.529 1.00 94.75 253 PRO A N 1
ATOM 1987 C CA . PRO A 1 253 ? 17.736 -11.536 -16.624 1.00 94.75 253 PRO A CA 1
ATOM 1988 C C . PRO A 1 253 ? 19.119 -12.149 -16.838 1.00 94.75 253 PRO A C 1
ATOM 1990 O O . PRO A 1 253 ? 20.105 -11.419 -16.968 1.00 94.75 253 PRO A O 1
ATOM 1993 N N . ARG A 1 254 ? 19.202 -13.484 -16.895 1.00 93.62 254 ARG A N 1
ATOM 1994 C CA . ARG A 1 254 ? 20.472 -14.225 -17.014 1.00 93.62 254 ARG A CA 1
ATOM 1995 C C . ARG A 1 254 ? 21.456 -13.689 -18.062 1.00 93.62 254 ARG A C 1
ATOM 1997 O O . ARG A 1 254 ? 22.642 -13.608 -17.737 1.00 93.62 254 ARG A O 1
ATOM 2004 N N . PRO A 1 255 ? 21.031 -13.291 -19.280 1.00 93.00 255 PRO A N 1
ATOM 2005 C CA . PRO A 1 255 ? 21.953 -12.748 -20.275 1.00 93.00 255 PRO A CA 1
ATOM 2006 C C . PRO A 1 255 ? 22.656 -11.467 -19.813 1.00 93.00 255 PRO A C 1
ATOM 2008 O O . PRO A 1 255 ? 23.772 -11.217 -20.241 1.00 93.00 255 PRO A O 1
ATOM 2011 N N . LEU A 1 256 ? 22.053 -10.688 -18.912 1.00 92.50 256 LEU A N 1
ATOM 2012 C CA . LEU A 1 256 ? 22.527 -9.364 -18.499 1.00 92.50 256 LEU A CA 1
ATOM 2013 C C . LEU A 1 256 ? 23.385 -9.381 -17.225 1.00 92.50 256 LEU A C 1
ATOM 2015 O O . LEU A 1 256 ? 23.887 -8.338 -16.816 1.00 92.50 256 LEU A O 1
ATOM 2019 N N . HIS A 1 257 ? 23.596 -10.545 -16.597 1.00 94.69 257 HIS A N 1
ATOM 2020 C CA . HIS A 1 257 ? 24.363 -10.652 -15.342 1.00 94.69 257 HIS A CA 1
ATOM 2021 C C . HIS A 1 257 ? 25.780 -10.080 -15.457 1.00 94.69 257 HIS A C 1
ATOM 2023 O O . HIS A 1 257 ? 26.275 -9.472 -14.516 1.00 94.69 257 HIS A O 1
ATOM 2029 N N . HIS A 1 258 ? 26.419 -10.251 -16.615 1.00 93.56 258 HIS A N 1
ATOM 2030 C CA . HIS A 1 258 ? 27.781 -9.780 -16.868 1.00 93.56 258 HIS A CA 1
ATOM 2031 C C . HIS A 1 258 ? 27.877 -8.260 -17.083 1.00 93.56 258 HIS A C 1
ATOM 2033 O O . HIS A 1 258 ? 28.951 -7.692 -16.911 1.00 93.56 258 HIS A O 1
ATOM 2039 N N . ALA A 1 259 ? 26.774 -7.609 -17.465 1.00 92.81 259 ALA A N 1
ATOM 2040 C CA . ALA A 1 259 ? 26.710 -6.172 -17.728 1.00 92.81 259 ALA A CA 1
ATOM 2041 C C . ALA A 1 259 ? 26.355 -5.350 -16.473 1.00 92.81 259 ALA A C 1
ATOM 2043 O O . ALA A 1 259 ? 26.367 -4.121 -16.511 1.00 92.81 259 ALA A O 1
ATOM 2044 N N . LEU A 1 260 ? 26.023 -6.020 -15.366 1.00 95.50 260 LEU A N 1
ATOM 2045 C CA . LEU A 1 260 ? 25.614 -5.389 -14.119 1.00 95.50 260 LEU A CA 1
ATOM 2046 C C . LEU A 1 260 ? 26.821 -4.908 -13.302 1.00 95.50 260 LEU A C 1
ATOM 2048 O O . LEU A 1 260 ? 27.623 -5.709 -12.822 1.00 95.50 260 LEU A O 1
ATOM 2052 N N . ASP A 1 261 ? 26.894 -3.603 -13.055 1.00 96.00 261 ASP A N 1
ATOM 2053 C CA . ASP A 1 261 ? 27.903 -3.001 -12.184 1.00 96.00 261 ASP A CA 1
ATOM 2054 C C . ASP A 1 261 ? 27.411 -2.959 -10.727 1.00 96.00 261 ASP A C 1
ATOM 2056 O O . ASP A 1 261 ? 26.626 -2.102 -10.308 1.00 96.00 261 ASP A O 1
ATOM 2060 N N . LEU A 1 262 ? 27.891 -3.917 -9.932 1.00 94.88 262 LEU A N 1
ATOM 2061 C CA . LEU A 1 262 ? 27.516 -4.054 -8.526 1.00 94.88 262 LEU A CA 1
ATOM 2062 C C . LEU A 1 262 ? 28.024 -2.908 -7.645 1.00 94.88 262 LEU A C 1
ATOM 2064 O O . LEU A 1 262 ? 27.392 -2.621 -6.628 1.00 94.88 262 LEU A O 1
ATOM 2068 N N . GLU A 1 263 ? 29.123 -2.242 -7.998 1.00 94.38 263 GLU A N 1
ATOM 2069 C CA . GLU A 1 263 ? 29.658 -1.136 -7.194 1.00 94.38 263 GLU A CA 1
ATOM 2070 C C . GLU A 1 263 ? 28.752 0.091 -7.301 1.00 94.38 263 GLU A C 1
ATOM 2072 O O . GLU A 1 263 ? 28.404 0.710 -6.289 1.00 94.38 263 GLU A O 1
ATOM 2077 N N . LYS A 1 264 ? 28.243 0.372 -8.505 1.00 95.12 264 LYS A N 1
ATOM 2078 C CA . LYS A 1 264 ? 27.205 1.393 -8.697 1.00 95.12 264 LYS A CA 1
ATOM 2079 C C . LYS A 1 264 ? 25.924 1.060 -7.941 1.00 95.12 264 LYS A C 1
ATOM 2081 O O . LYS A 1 264 ? 25.365 1.943 -7.291 1.00 95.12 264 LYS A O 1
ATOM 2086 N N . VAL A 1 265 ? 25.477 -0.197 -7.941 1.00 95.56 265 VAL A N 1
ATOM 2087 C CA . VAL A 1 265 ? 24.284 -0.592 -7.169 1.00 95.56 265 VAL A CA 1
ATOM 2088 C C . VAL A 1 265 ? 24.498 -0.413 -5.663 1.00 95.56 265 VAL A C 1
ATOM 2090 O O . VAL A 1 265 ? 23.611 0.096 -4.978 1.00 95.56 265 VAL A O 1
ATOM 2093 N N . LYS A 1 266 ? 25.678 -0.760 -5.135 1.00 94.19 266 LYS A N 1
ATOM 2094 C CA . LYS A 1 266 ? 26.023 -0.551 -3.718 1.00 94.19 266 LYS A CA 1
ATOM 2095 C C . LYS A 1 266 ? 26.003 0.929 -3.323 1.00 94.19 266 LYS A C 1
ATOM 2097 O O . LYS A 1 266 ? 25.581 1.245 -2.214 1.00 94.19 266 LYS A O 1
ATOM 2102 N N . SER A 1 267 ? 26.377 1.832 -4.234 1.00 94.00 267 SER A N 1
ATOM 2103 C CA . SER A 1 267 ? 26.376 3.285 -3.985 1.00 94.00 267 SER A CA 1
ATOM 2104 C C . SER A 1 267 ? 24.984 3.884 -3.726 1.00 94.00 267 SER A C 1
ATOM 2106 O O . SER A 1 267 ? 24.876 4.988 -3.196 1.00 94.00 267 SER A O 1
ATOM 2108 N N . VAL A 1 268 ? 23.911 3.153 -4.055 1.00 92.94 268 VAL A N 1
ATOM 2109 C CA . VAL A 1 268 ? 22.522 3.583 -3.819 1.00 92.94 268 VAL A CA 1
ATOM 2110 C C . VAL A 1 268 ? 22.188 3.660 -2.331 1.00 92.94 268 VAL A C 1
ATOM 2112 O O . VAL A 1 268 ? 21.290 4.412 -1.958 1.00 92.94 268 VAL A O 1
ATOM 2115 N N . PHE A 1 269 ? 22.884 2.902 -1.482 1.00 89.88 269 PHE A N 1
ATOM 2116 C CA . PHE A 1 269 ? 22.597 2.829 -0.054 1.00 89.88 269 PHE A CA 1
ATOM 2117 C C . PHE A 1 269 ? 23.437 3.865 0.703 1.00 89.88 269 PHE A C 1
ATOM 2119 O O . PHE A 1 269 ? 24.642 3.677 0.863 1.00 89.88 269 PHE A O 1
ATOM 2126 N N . PRO A 1 270 ? 22.829 4.953 1.214 1.00 79.88 270 PRO A N 1
ATOM 2127 C CA . PRO A 1 270 ? 23.565 5.996 1.931 1.00 79.88 270 PRO A CA 1
ATOM 2128 C C . PRO A 1 270 ? 24.039 5.553 3.323 1.00 79.88 270 PRO A C 1
ATOM 2130 O O . PRO A 1 270 ? 24.738 6.299 4.007 1.00 79.88 270 PRO A O 1
ATOM 2133 N N . TYR A 1 271 ? 23.612 4.374 3.779 1.00 80.50 271 TYR A N 1
ATOM 2134 C CA . TYR A 1 271 ? 23.867 3.861 5.112 1.00 80.50 271 TYR A CA 1
ATOM 2135 C C . TYR A 1 271 ? 23.707 2.343 5.202 1.00 80.50 271 TYR A C 1
ATOM 2137 O O . TYR A 1 271 ? 23.048 1.729 4.367 1.00 80.50 271 TYR A O 1
ATOM 2145 N N . GLY A 1 272 ? 24.254 1.761 6.272 1.00 80.88 272 GLY A N 1
ATOM 2146 C CA . GLY A 1 272 ? 24.276 0.320 6.507 1.00 80.88 272 GLY A CA 1
ATOM 2147 C C . GLY A 1 272 ? 25.460 -0.365 5.826 1.00 80.88 272 GLY A C 1
ATOM 2148 O O . GLY A 1 272 ? 25.889 0.002 4.734 1.00 80.88 272 GLY A O 1
ATOM 2149 N N . ARG A 1 273 ? 26.017 -1.382 6.484 1.00 87.62 273 ARG A N 1
ATOM 2150 C CA . ARG A 1 273 ? 27.126 -2.174 5.957 1.00 87.62 273 ARG A CA 1
ATOM 2151 C C . ARG A 1 273 ? 26.593 -3.272 5.045 1.00 87.62 273 ARG A C 1
ATOM 2153 O O . ARG A 1 273 ? 26.040 -4.272 5.510 1.00 87.62 273 ARG A O 1
ATOM 2160 N N . ILE A 1 274 ? 26.798 -3.118 3.742 1.00 91.38 274 ILE A N 1
ATOM 2161 C CA . ILE A 1 274 ? 26.457 -4.153 2.763 1.00 91.38 274 ILE A CA 1
ATOM 2162 C C . ILE A 1 274 ? 27.364 -5.362 2.998 1.00 91.38 274 ILE A C 1
ATOM 2164 O O . ILE A 1 274 ? 28.580 -5.279 2.848 1.00 91.38 274 ILE A O 1
ATOM 2168 N N . SER A 1 275 ? 26.769 -6.476 3.411 1.00 87.44 275 SER A N 1
ATOM 2169 C CA . SER A 1 275 ? 27.498 -7.708 3.726 1.00 87.44 275 SER A CA 1
ATOM 2170 C C . SER A 1 275 ? 27.508 -8.683 2.559 1.00 87.44 275 SER A C 1
ATOM 2172 O O . SER A 1 275 ? 28.480 -9.409 2.387 1.00 87.44 275 SER A O 1
ATOM 2174 N N . ASN A 1 276 ? 26.439 -8.707 1.760 1.00 91.19 276 ASN A N 1
ATOM 2175 C CA . ASN A 1 276 ? 26.355 -9.563 0.584 1.00 91.19 276 ASN A CA 1
ATOM 2176 C C . ASN A 1 276 ? 25.424 -8.965 -0.479 1.00 91.19 276 ASN A C 1
ATOM 2178 O O . ASN A 1 276 ? 24.404 -8.359 -0.141 1.00 91.19 276 ASN A O 1
ATOM 2182 N N . VAL A 1 277 ? 25.769 -9.178 -1.749 1.00 94.75 277 VAL A N 1
ATOM 2183 C CA . VAL A 1 277 ? 24.913 -8.894 -2.904 1.00 94.75 277 VAL A CA 1
ATOM 2184 C C . VAL A 1 277 ? 24.819 -10.171 -3.731 1.00 94.75 277 VAL A C 1
ATOM 2186 O O . VAL A 1 277 ? 25.800 -10.606 -4.324 1.00 94.75 277 VAL A O 1
ATOM 2189 N N . GLU A 1 278 ? 23.644 -10.788 -3.734 1.00 95.81 278 GLU A N 1
ATOM 2190 C CA . GLU A 1 278 ? 23.339 -11.996 -4.495 1.00 95.81 278 GLU A CA 1
ATOM 2191 C C . GLU A 1 278 ? 22.600 -11.609 -5.779 1.00 95.81 278 GLU A C 1
ATOM 2193 O O . GLU A 1 278 ? 21.581 -10.921 -5.730 1.00 95.81 278 GLU A O 1
ATOM 2198 N N . VAL A 1 279 ? 23.085 -12.069 -6.929 1.00 96.75 279 VAL A N 1
ATOM 2199 C CA . VAL A 1 279 ? 22.391 -11.915 -8.212 1.00 96.75 279 VAL A CA 1
ATOM 2200 C C . VAL A 1 279 ? 21.840 -13.273 -8.617 1.00 96.75 279 VAL A C 1
ATOM 2202 O O . VAL A 1 279 ? 22.573 -14.260 -8.649 1.00 96.75 279 VAL A O 1
ATOM 2205 N N . VAL A 1 280 ? 20.544 -13.326 -8.907 1.00 96.56 280 VAL A N 1
ATOM 2206 C CA . VAL A 1 280 ? 19.847 -14.530 -9.364 1.00 96.56 280 VAL A CA 1
ATOM 2207 C C . VAL A 1 280 ? 19.155 -14.272 -10.694 1.00 96.56 280 VAL A C 1
ATOM 2209 O O . VAL A 1 280 ? 18.856 -13.130 -11.046 1.00 96.56 280 VAL A O 1
ATOM 2212 N N . ASP A 1 281 ? 18.906 -15.349 -11.436 1.00 96.56 281 ASP A N 1
ATOM 2213 C CA . ASP A 1 281 ? 18.087 -15.286 -12.644 1.00 96.56 281 ASP A CA 1
ATOM 2214 C C . ASP A 1 281 ? 16.654 -14.853 -12.292 1.00 96.56 281 ASP A C 1
ATOM 2216 O O . ASP A 1 281 ? 16.049 -15.381 -11.353 1.00 96.56 281 ASP A O 1
ATOM 2220 N N . GLY A 1 282 ? 16.139 -13.856 -13.005 1.00 94.62 282 GLY A N 1
ATOM 2221 C CA . GLY A 1 282 ? 14.850 -13.227 -12.735 1.00 94.62 282 GLY A CA 1
ATOM 2222 C C . GLY A 1 282 ? 14.620 -11.993 -13.605 1.00 94.62 282 GLY A C 1
ATOM 2223 O O . GLY A 1 282 ? 15.198 -11.873 -14.681 1.00 94.62 282 GLY A O 1
ATOM 2224 N N . GLY A 1 283 ? 13.792 -11.058 -13.134 1.00 94.31 283 GLY A N 1
ATOM 2225 C CA . GLY A 1 283 ? 13.469 -9.848 -13.892 1.00 94.31 283 GLY A CA 1
ATOM 2226 C C . GLY A 1 283 ? 12.664 -10.135 -15.162 1.00 94.31 283 GLY A C 1
ATOM 2227 O O . GLY A 1 283 ? 12.001 -11.168 -15.276 1.00 94.31 283 GLY A O 1
ATOM 2228 N N . LEU A 1 284 ? 12.709 -9.203 -16.113 1.00 94.25 284 LEU A N 1
ATOM 2229 C CA . LEU A 1 284 ? 12.101 -9.368 -17.433 1.00 94.25 284 LEU A CA 1
ATOM 2230 C C . LEU A 1 284 ? 12.873 -8.563 -18.481 1.00 94.25 284 LEU A C 1
ATOM 2232 O O . LEU A 1 284 ? 13.281 -7.435 -18.216 1.00 94.25 284 LEU A O 1
ATOM 2236 N N . ILE A 1 285 ? 13.032 -9.145 -19.668 1.00 92.31 285 ILE A N 1
ATOM 2237 C CA . ILE A 1 285 ? 13.354 -8.412 -20.896 1.00 92.31 285 ILE A CA 1
ATOM 2238 C C . ILE A 1 285 ? 12.066 -8.379 -21.713 1.00 92.31 285 ILE A C 1
ATOM 2240 O O . ILE A 1 285 ? 11.453 -9.427 -21.933 1.00 92.31 285 ILE A O 1
ATOM 2244 N N . CYS A 1 286 ? 11.620 -7.194 -22.113 1.00 88.25 286 CYS A N 1
ATOM 2245 C CA . CYS A 1 286 ? 10.435 -7.037 -22.949 1.00 88.25 286 CYS A CA 1
ATOM 2246 C C . CYS A 1 286 ? 10.646 -5.947 -23.994 1.00 88.25 286 CYS A C 1
ATOM 2248 O O . CYS A 1 286 ? 11.295 -4.952 -23.704 1.00 88.25 286 CYS A O 1
ATOM 2250 N N . SER A 1 287 ? 10.031 -6.100 -25.165 1.00 85.25 287 SER A N 1
ATOM 2251 C CA . SER A 1 287 ? 10.048 -5.061 -26.195 1.00 85.25 287 SER A CA 1
ATOM 2252 C C . SER A 1 287 ? 9.262 -3.823 -25.736 1.00 85.25 287 SER A C 1
ATOM 2254 O O . SER A 1 287 ? 8.116 -3.936 -25.289 1.00 85.25 287 SER A O 1
ATOM 2256 N N . SER A 1 288 ? 9.869 -2.643 -25.849 1.00 78.31 288 SER A N 1
ATOM 2257 C CA . SER A 1 288 ? 9.228 -1.331 -25.702 1.00 78.31 288 SER A CA 1
ATOM 2258 C C . SER A 1 288 ? 8.374 -0.968 -26.928 1.00 78.31 288 SER A C 1
ATOM 2260 O O . SER A 1 288 ? 7.548 -0.056 -26.859 1.00 78.31 288 SER A O 1
ATOM 2262 N N . GLY A 1 289 ? 8.546 -1.691 -28.043 1.00 78.50 289 GLY A N 1
ATOM 2263 C CA . GLY A 1 289 ? 7.850 -1.490 -29.313 1.00 78.50 289 GLY A CA 1
ATOM 2264 C C . GLY A 1 289 ? 8.283 -0.246 -30.095 1.00 78.50 289 GLY A C 1
ATOM 2265 O O . GLY A 1 289 ? 7.736 0.002 -31.170 1.00 78.50 289 GLY A O 1
ATOM 2266 N N . VAL A 1 290 ? 9.229 0.540 -29.572 1.00 73.50 290 VAL A N 1
ATOM 2267 C CA . VAL A 1 290 ? 9.758 1.752 -30.205 1.00 73.50 290 VAL A CA 1
ATOM 2268 C C . VAL A 1 290 ? 11.242 1.868 -29.879 1.00 73.50 290 VAL A C 1
ATOM 2270 O O . VAL A 1 290 ? 11.618 1.890 -28.711 1.00 73.50 290 VAL A O 1
ATOM 2273 N N . GLU A 1 291 ? 12.065 1.995 -30.913 1.00 75.56 291 GLU A N 1
ATOM 2274 C CA . GLU A 1 291 ? 13.489 2.302 -30.794 1.00 75.56 291 GLU A CA 1
ATOM 2275 C C . GLU A 1 291 ? 13.685 3.809 -30.975 1.00 75.56 291 GLU A C 1
ATOM 2277 O O . GLU A 1 291 ? 13.282 4.377 -31.995 1.00 75.56 291 GLU A O 1
ATOM 2282 N N . VAL A 1 292 ? 14.255 4.474 -29.969 1.00 74.06 292 VAL A N 1
ATOM 2283 C CA . VAL A 1 292 ? 14.561 5.905 -30.037 1.00 74.06 292 VAL A CA 1
ATOM 2284 C C . VAL A 1 292 ? 16.070 6.080 -29.922 1.00 74.06 292 VAL A C 1
ATOM 2286 O O . VAL A 1 292 ? 16.609 6.240 -28.828 1.00 74.06 292 VAL A O 1
ATOM 2289 N N . GLU A 1 293 ? 16.761 6.091 -31.065 1.00 72.62 293 GLU A N 1
ATOM 2290 C CA . GLU A 1 293 ? 18.227 6.234 -31.126 1.00 72.62 293 GLU A CA 1
ATOM 2291 C C . GLU A 1 293 ? 18.729 7.489 -30.379 1.00 72.62 293 GLU A C 1
ATOM 2293 O O . GLU A 1 293 ? 19.785 7.465 -29.747 1.00 72.62 293 GLU A O 1
ATOM 2298 N N . GLU A 1 294 ? 17.942 8.574 -30.368 1.00 71.06 294 GLU A N 1
ATOM 2299 C CA . GLU A 1 294 ? 18.258 9.818 -29.644 1.00 71.06 294 GLU A CA 1
ATOM 2300 C C . GLU A 1 294 ? 18.350 9.638 -28.116 1.00 71.06 294 GLU A C 1
ATOM 2302 O O . GLU A 1 294 ? 18.982 10.447 -27.435 1.00 71.06 294 GLU A O 1
ATOM 2307 N N . MET A 1 295 ? 17.744 8.579 -27.570 1.00 65.31 295 MET A N 1
ATOM 2308 C CA . MET A 1 295 ? 17.737 8.257 -26.139 1.00 65.31 295 MET A CA 1
ATOM 2309 C C . MET A 1 295 ? 18.787 7.202 -25.753 1.00 65.31 295 MET A C 1
ATOM 2311 O O . MET A 1 295 ? 18.934 6.912 -24.565 1.00 65.31 295 MET A O 1
ATOM 2315 N N . GLY A 1 296 ? 19.559 6.694 -26.723 1.00 67.94 296 GLY A N 1
ATOM 2316 C CA . GLY A 1 296 ? 20.618 5.704 -26.504 1.00 67.94 296 GLY A CA 1
ATOM 2317 C C . GLY A 1 296 ? 20.201 4.244 -26.706 1.00 67.94 296 GLY A C 1
ATOM 2318 O O . GLY A 1 296 ? 20.976 3.352 -26.349 1.00 67.94 296 GLY A O 1
ATOM 2319 N N . ASP A 1 297 ? 19.024 4.002 -27.289 1.00 73.12 297 ASP A N 1
ATOM 2320 C CA . ASP A 1 297 ? 18.555 2.666 -27.661 1.00 73.12 297 ASP A CA 1
ATOM 2321 C C . ASP A 1 297 ? 19.443 2.045 -28.755 1.00 73.12 297 ASP A C 1
ATOM 2323 O O . ASP A 1 297 ? 19.834 2.717 -29.709 1.00 73.12 297 ASP A O 1
ATOM 2327 N N . LYS A 1 298 ? 19.773 0.754 -28.616 1.00 75.75 298 LYS A N 1
ATOM 2328 C CA . LYS A 1 298 ? 20.439 -0.072 -29.651 1.00 75.75 298 LYS A CA 1
ATOM 2329 C C . LYS A 1 298 ? 19.513 -1.134 -30.260 1.00 75.75 298 LYS A C 1
ATOM 2331 O O . LYS A 1 298 ? 19.926 -1.869 -31.154 1.00 75.75 298 LYS A O 1
ATOM 2336 N N . ASN A 1 299 ? 18.362 -1.332 -29.628 1.00 80.50 299 ASN A N 1
ATOM 2337 C CA . ASN A 1 299 ? 17.269 -2.230 -29.968 1.00 80.50 299 ASN A CA 1
ATOM 2338 C C . ASN A 1 299 ? 16.035 -1.807 -29.144 1.00 80.50 299 ASN A C 1
ATOM 2340 O O . ASN A 1 299 ? 16.101 -0.871 -28.346 1.00 80.50 299 ASN A O 1
ATOM 2344 N N . ASP A 1 300 ? 14.922 -2.514 -29.300 1.00 82.69 300 ASP A N 1
ATOM 2345 C CA . ASP A 1 300 ? 13.671 -2.244 -28.593 1.00 82.69 300 ASP A CA 1
ATOM 2346 C C . ASP A 1 300 ? 13.579 -2.912 -27.207 1.00 82.69 300 ASP A C 1
ATOM 2348 O O . ASP A 1 300 ? 12.489 -2.980 -26.642 1.00 82.69 300 ASP A O 1
ATOM 2352 N N . ASP A 1 301 ? 14.675 -3.412 -26.625 1.00 86.19 301 ASP A N 1
ATOM 2353 C CA . ASP A 1 301 ? 14.628 -4.089 -25.328 1.00 86.19 301 ASP A CA 1
ATOM 2354 C C . ASP A 1 301 ? 14.511 -3.106 -24.152 1.00 86.19 301 ASP A C 1
ATOM 2356 O O . ASP A 1 301 ? 15.339 -2.223 -23.934 1.00 86.19 301 ASP A O 1
ATOM 2360 N N . CYS A 1 302 ? 13.520 -3.356 -23.300 1.00 88.12 302 CYS A N 1
ATOM 2361 C CA . CYS A 1 302 ? 13.348 -2.758 -21.983 1.00 88.12 302 CYS A CA 1
ATOM 2362 C C . CYS A 1 302 ? 13.700 -3.784 -20.899 1.00 88.12 302 CYS A C 1
ATOM 2364 O O . CYS A 1 302 ? 13.264 -4.942 -20.937 1.00 88.12 302 CYS A O 1
ATOM 2366 N N . TYR A 1 303 ? 14.471 -3.351 -19.901 1.00 93.19 303 TYR A N 1
ATOM 2367 C CA . TYR A 1 303 ? 14.933 -4.204 -18.808 1.00 93.19 303 TYR A CA 1
ATOM 2368 C C . TYR A 1 303 ? 14.186 -3.917 -17.515 1.00 93.19 303 TYR A C 1
ATOM 2370 O O . TYR A 1 303 ? 14.115 -2.780 -17.048 1.00 93.19 303 TYR A O 1
ATOM 2378 N N . ILE A 1 304 ? 13.685 -4.975 -16.886 1.00 95.12 304 ILE A N 1
ATOM 2379 C CA . ILE A 1 304 ? 13.053 -4.931 -15.572 1.00 95.12 304 ILE A CA 1
ATOM 2380 C C . ILE A 1 304 ? 13.904 -5.733 -14.594 1.00 95.12 304 ILE A C 1
ATOM 2382 O O . ILE A 1 304 ? 14.196 -6.908 -14.822 1.00 95.12 304 ILE A O 1
ATOM 2386 N N . VAL A 1 305 ? 14.273 -5.095 -13.486 1.00 97.25 305 VAL A N 1
ATOM 2387 C CA . VAL A 1 305 ? 15.044 -5.692 -12.393 1.00 97.25 305 VAL A CA 1
ATOM 2388 C C . VAL A 1 305 ? 14.231 -5.640 -11.106 1.00 97.25 305 VAL A C 1
ATOM 2390 O O . VAL A 1 305 ? 13.644 -4.613 -10.756 1.00 97.25 305 VAL A O 1
ATOM 2393 N N . ASN A 1 306 ? 14.232 -6.747 -10.369 1.00 97.56 306 ASN A N 1
ATOM 2394 C CA . ASN A 1 306 ? 13.634 -6.844 -9.042 1.00 97.56 306 ASN A CA 1
ATOM 2395 C C . ASN A 1 306 ? 14.734 -6.808 -7.979 1.00 97.56 306 ASN A C 1
ATOM 2397 O O . ASN A 1 306 ? 15.770 -7.450 -8.138 1.00 97.56 306 ASN A O 1
ATOM 2401 N N . ALA A 1 307 ? 14.496 -6.113 -6.872 1.00 97.62 307 ALA A N 1
ATOM 2402 C CA . ALA A 1 307 ? 15.406 -6.065 -5.735 1.00 97.62 307 ALA A CA 1
ATOM 2403 C C . ALA A 1 307 ? 14.686 -6.479 -4.449 1.00 97.62 307 ALA A C 1
ATOM 2405 O O . ALA A 1 307 ? 13.561 -6.051 -4.198 1.00 97.62 307 ALA A O 1
ATOM 2406 N N . ALA A 1 308 ? 15.361 -7.273 -3.622 1.00 96.81 308 ALA A N 1
ATOM 2407 C CA . ALA A 1 308 ? 15.004 -7.535 -2.235 1.00 96.81 308 ALA A CA 1
ATOM 2408 C C . ALA A 1 308 ? 16.177 -7.125 -1.334 1.00 96.81 308 ALA A C 1
ATOM 2410 O O . ALA A 1 308 ? 17.285 -7.647 -1.456 1.00 96.81 308 ALA A O 1
ATOM 2411 N N . VAL A 1 309 ? 15.935 -6.173 -0.440 1.00 94.81 309 VAL A N 1
ATOM 2412 C CA . VAL A 1 309 ? 16.900 -5.627 0.513 1.00 94.81 309 VAL A CA 1
ATOM 2413 C C . VAL A 1 309 ? 16.532 -6.140 1.900 1.00 94.81 309 VAL A C 1
ATOM 2415 O O . VAL A 1 309 ? 15.533 -5.742 2.496 1.00 94.81 309 VAL A O 1
ATOM 2418 N N . TYR A 1 310 ? 17.339 -7.058 2.407 1.00 92.81 310 TYR A N 1
ATOM 2419 C CA . TYR A 1 310 ? 17.232 -7.625 3.742 1.00 92.81 310 TYR A CA 1
ATOM 2420 C C . TYR A 1 310 ? 18.010 -6.736 4.709 1.00 92.81 310 TYR A C 1
ATOM 2422 O O . TYR A 1 310 ? 19.210 -6.514 4.522 1.00 92.81 310 TYR A O 1
ATOM 2430 N N . VAL A 1 311 ? 17.337 -6.238 5.745 1.00 89.12 311 VAL A N 1
ATOM 2431 C CA . VAL A 1 311 ? 17.949 -5.373 6.759 1.00 89.12 311 VAL A CA 1
ATOM 2432 C C . VAL A 1 311 ? 18.010 -6.112 8.088 1.00 89.12 311 VAL A C 1
ATOM 2434 O O . VAL A 1 311 ? 17.003 -6.642 8.565 1.00 89.12 311 VAL A O 1
ATOM 2437 N N . GLY A 1 312 ? 19.194 -6.140 8.695 1.00 86.44 312 GLY A N 1
ATOM 2438 C CA . GLY A 1 312 ? 19.455 -6.834 9.953 1.00 86.44 312 GLY A CA 1
ATOM 2439 C C . GLY A 1 312 ? 20.670 -6.281 10.693 1.00 86.44 312 GLY A C 1
ATOM 2440 O O . GLY A 1 312 ? 21.162 -5.204 10.360 1.00 86.44 312 GLY A O 1
ATOM 2441 N N . TYR A 1 313 ? 21.146 -7.011 11.702 1.00 81.25 313 TYR A N 1
ATOM 2442 C CA . TYR A 1 313 ? 22.374 -6.726 12.461 1.00 81.25 313 TYR A CA 1
ATOM 2443 C C . TYR A 1 313 ? 23.082 -8.019 12.877 1.00 81.25 313 TYR A C 1
ATOM 2445 O O . TYR A 1 313 ? 22.412 -9.077 12.948 1.00 81.25 313 TYR A O 1
#

InterPro domains:
  IPR004241 Autophagy protein Atg8 ubiquitin-like [PF02991] (14-108)
  IPR011719 Conserved hypothetical protein CHP02058 [PF09585] (196-311)
  IPR011719 Conserved hypothetical protein CHP02058 [PTHR34784] (169-313)
  IPR011719 Conserved hypothetical protein CHP02058 [TIGR02058] (195-313)
  IPR029071 Ubiquitin-like domain superfamily [SSF54236] (3-108)
  IPR037103 Tubulin/FtsZ-like, C-terminal domain [G3DSA:3.30.1330.20] (190-312)

Organism: Solanum bulbocastanum (NCBI:txid147425)

Sequence (313 aa):
MAKSSFKLEHPLERRQAEAARIREKYPDRIPVIVEKAERSDIPDIDKKKYLVPADLTVGQFVYVVRKRIKLSAEKAIFIFVKNILPPTAAMMSAIYEEHKDEDGFLYLFEDAHFPFAKLALHTCFLFLCLKTILITVGSCSFRYKPPLLDFAGLPYPSSTHFPFVPRIHRRQITASSSSSSAAPMACVPNSSMTLLFVEMGVGYDQHGQDVTSAAMRACKNAISSNSIPAFRRGSIPGVSFEQMKLQIKLGVPRPLHHALDLEKVKSVFPYGRISNVEVVDGGLICSSGVEVEEMGDKNDDCYIVNAAVYVGY

Foldseek 3Di:
DPDDPVCVVDPLVVLLVVLVVVCVVPVQWAWEFEEEDPPAPFPDQPDRIDIHGQADFQLNVLVVSCVRGPDDPPQDKFKDQVNDGDDRRDGPNVCQVVGPDPSRYTYIYIHSDDPVPPPPPPPVVVVVVVVVPPPDDDDDDDDDDDDDDDDDDDDDDDDDDDDDDDDDDDDDDDDDDDDDDDDPPPPDPDPDWDFDDKFKFKFKDFAAPQVQNRLLRGLCRRPVVDDDCCQVVCVPPPHHQAQKEKEKEKAFAPVCPVRHDVVSSVVSDPGHHYPYYHYDHHWDWDFSVDHDVVSPGPHRTMTMMMMMMTIGD

Radius of gyration: 28.86 Å; chains: 1; bounding box: 72×62×64 Å